Protein AF-A0A1Z4JSK7-F1 (afdb_monomer)

Sequence (309 aa):
MSRSRYDAFGNGVRNEGAIANKYLFAGEQFDSSLGDYYLRDRFYDAQTGRFSRMDIYEARLGDLKNLNKYVYAAGNPITNTDPSGLFIGEITVTEKIRADLEATYRLPAAVRLYQTTRSNMIAVAAALAGSFALAAATSMAMARNLNRQFGIPVVFWGNDVAETTDHQFRAVMGYGYTHGNESGTGFSLPISPALRRSRNEHDRAWLRGIPQGQNLNAALNDRDEFPYAKVIEGGETNYNAGRVSVHQLSLNTNRRQGRWLKTFWDRADVTQFEVNQSRSWFLNIPVPALGISFGLDRNAQIVNVYGPR

Solvent-accessible surface area (backbone atoms only — not comparable to full-atom values): 16708 Å² total; per-residue (Å²): 128,73,49,76,44,58,52,70,51,49,42,79,74,47,80,47,63,94,70,92,69,54,57,53,58,98,70,31,39,53,39,84,91,78,68,27,31,50,24,87,77,33,42,34,31,32,90,80,45,26,36,80,51,74,53,87,70,79,56,55,95,89,43,80,65,47,68,52,45,36,55,41,29,71,77,40,50,81,63,25,38,37,79,55,47,81,53,71,46,61,74,52,62,72,60,49,52,52,51,50,48,56,55,42,70,72,42,59,69,70,57,36,51,51,52,55,51,52,56,48,50,52,54,26,52,57,26,48,76,76,33,41,69,54,16,44,51,49,48,51,52,48,49,51,49,51,12,73,76,67,48,38,19,35,41,38,34,6,45,74,37,42,66,64,13,46,53,45,35,30,17,47,70,14,36,15,30,16,57,98,23,60,84,37,81,50,80,38,62,56,29,78,42,72,42,36,32,36,79,59,67,60,81,63,71,66,67,73,78,48,79,52,69,79,84,66,62,70,92,57,36,36,81,47,54,42,42,40,56,43,22,76,57,17,47,65,74,29,19,75,69,31,42,17,22,47,48,67,36,46,42,67,50,54,52,50,49,54,55,45,52,53,51,41,31,69,75,32,59,39,36,30,37,90,79,34,64,80,42,6,38,32,35,55,46,48,34,65,60,28,72,61,59,46,30,26,19,44,82,65,44,79,41,82,71,74,70,90,129

Structure (mmCIF, N/CA/C/O backbone):
data_AF-A0A1Z4JSK7-F1
#
_entry.id   AF-A0A1Z4JSK7-F1
#
loop_
_atom_site.group_PDB
_atom_site.id
_atom_site.type_symbol
_atom_site.label_atom_id
_atom_site.label_alt_id
_atom_site.label_comp_id
_atom_site.label_asym_id
_atom_site.label_entity_id
_atom_site.label_seq_id
_atom_site.pdbx_PDB_ins_code
_atom_site.Cartn_x
_atom_site.Cartn_y
_atom_site.Cartn_z
_atom_site.occupancy
_atom_site.B_iso_or_equiv
_atom_site.auth_seq_id
_atom_site.auth_comp_id
_atom_site.auth_asym_id
_atom_site.auth_atom_id
_atom_site.pdbx_PDB_model_num
ATOM 1 N N . MET A 1 1 ? 22.632 -21.247 -45.569 1.00 52.56 1 MET A N 1
ATOM 2 C CA . MET A 1 1 ? 22.785 -20.669 -44.215 1.00 52.56 1 MET A CA 1
ATOM 3 C C . MET A 1 1 ? 23.598 -19.394 -44.333 1.00 52.56 1 MET A C 1
ATOM 5 O O . MET A 1 1 ? 24.569 -19.404 -45.075 1.00 52.56 1 MET A O 1
ATOM 9 N N . SER A 1 2 ? 23.176 -18.322 -43.663 1.00 62.88 2 SER A N 1
ATOM 10 C CA . SER A 1 2 ? 23.973 -17.100 -43.504 1.00 62.88 2 SER A CA 1
ATOM 11 C C . SER A 1 2 ? 24.646 -17.144 -42.130 1.00 62.88 2 SER A C 1
ATOM 13 O O . SER A 1 2 ? 24.001 -17.555 -41.162 1.00 62.88 2 SER A O 1
ATOM 15 N N . ARG A 1 3 ? 25.930 -16.791 -42.039 1.00 59.94 3 ARG A N 1
ATOM 16 C CA . ARG A 1 3 ? 26.698 -16.732 -40.789 1.00 59.94 3 ARG A CA 1
ATOM 17 C C . ARG A 1 3 ? 27.312 -15.346 -40.645 1.00 59.94 3 ARG A C 1
ATOM 19 O O . ARG A 1 3 ? 28.129 -14.943 -41.467 1.00 59.94 3 ARG A O 1
ATOM 26 N N . SER A 1 4 ? 26.974 -14.670 -39.555 1.00 67.12 4 SER A N 1
ATOM 27 C CA . SER A 1 4 ? 27.522 -13.359 -39.214 1.00 67.12 4 SER A CA 1
ATOM 28 C C . SER A 1 4 ? 28.320 -13.445 -37.918 1.00 67.12 4 SER A C 1
ATOM 30 O O . SER A 1 4 ? 27.908 -14.108 -36.965 1.00 67.12 4 SER A O 1
ATOM 32 N N . ARG A 1 5 ? 29.498 -12.819 -37.900 1.00 68.31 5 ARG A N 1
ATOM 33 C CA . ARG A 1 5 ? 30.340 -12.655 -36.710 1.00 68.31 5 ARG A CA 1
ATOM 34 C C . ARG A 1 5 ? 30.428 -11.177 -36.371 1.00 68.31 5 ARG A C 1
ATOM 36 O O . ARG A 1 5 ? 30.712 -10.372 -37.257 1.00 68.31 5 ARG A O 1
ATOM 43 N N . TYR A 1 6 ? 30.253 -10.867 -35.095 1.00 75.19 6 TYR A N 1
ATOM 44 C CA . TYR A 1 6 ? 30.329 -9.514 -34.561 1.00 75.19 6 TYR A CA 1
ATOM 45 C C . TYR A 1 6 ? 31.390 -9.442 -33.468 1.00 75.19 6 TYR A C 1
ATOM 47 O O . TYR A 1 6 ? 31.708 -10.462 -32.848 1.00 75.19 6 TYR A O 1
ATOM 55 N N . ASP A 1 7 ? 31.940 -8.254 -33.244 1.00 72.56 7 ASP A N 1
ATOM 56 C CA . ASP A 1 7 ? 32.680 -7.968 -32.018 1.00 72.56 7 ASP A CA 1
ATOM 57 C C . ASP A 1 7 ? 31.719 -7.779 -30.826 1.00 72.56 7 ASP A C 1
ATOM 59 O O . ASP A 1 7 ? 30.503 -7.950 -30.947 1.00 72.56 7 ASP A O 1
ATOM 63 N N . ALA A 1 8 ? 32.265 -7.439 -29.655 1.00 70.81 8 ALA A N 1
ATOM 64 C CA . ALA A 1 8 ? 31.474 -7.262 -28.439 1.00 70.81 8 ALA A CA 1
ATOM 65 C C . ALA A 1 8 ? 30.378 -6.183 -28.564 1.00 70.81 8 ALA A C 1
ATOM 67 O O . ALA A 1 8 ? 29.365 -6.293 -27.884 1.00 70.81 8 ALA A O 1
ATOM 68 N N . PHE A 1 9 ? 30.556 -5.175 -29.423 1.00 75.69 9 PHE A N 1
ATOM 69 C CA . PHE A 1 9 ? 29.648 -4.033 -29.590 1.00 75.69 9 PHE A CA 1
ATOM 70 C C . PHE A 1 9 ? 28.855 -4.092 -30.909 1.00 75.69 9 PHE A C 1
ATOM 72 O O . PHE A 1 9 ? 28.184 -3.138 -31.281 1.00 75.69 9 PHE A O 1
ATOM 79 N N . GLY A 1 10 ? 28.876 -5.219 -31.621 1.00 74.31 10 GLY A N 1
ATOM 80 C CA . GLY A 1 10 ? 28.031 -5.405 -32.798 1.00 74.31 10 GLY A CA 1
ATOM 81 C C . GLY A 1 10 ? 28.618 -4.906 -34.116 1.00 74.31 10 GLY A C 1
ATOM 82 O O . GLY A 1 10 ? 27.889 -4.878 -35.114 1.00 74.31 10 GLY A O 1
ATOM 83 N N . ASN A 1 11 ? 29.914 -4.577 -34.175 1.00 78.56 11 ASN A N 1
ATOM 84 C CA . ASN A 1 11 ? 30.583 -4.308 -35.449 1.00 78.56 11 ASN A CA 1
ATOM 85 C C . ASN A 1 11 ? 30.762 -5.614 -36.223 1.00 78.56 11 ASN A C 1
ATOM 87 O O . ASN A 1 11 ? 31.228 -6.620 -35.682 1.00 78.56 11 ASN A O 1
ATOM 91 N N . GLY A 1 12 ? 30.387 -5.611 -37.503 1.00 70.19 12 GLY A N 1
ATOM 92 C CA . GLY A 1 12 ? 30.498 -6.785 -38.365 1.00 70.19 12 GLY A CA 1
ATOM 93 C C . GLY A 1 12 ? 31.958 -7.137 -38.652 1.00 70.19 12 GLY A C 1
ATOM 94 O O . GLY A 1 12 ? 32.652 -6.399 -39.340 1.00 70.19 12 GLY A O 1
ATOM 95 N N . VAL A 1 13 ? 32.412 -8.294 -38.170 1.00 59.84 13 VAL A N 1
ATOM 96 C CA . VAL A 1 13 ? 33.777 -8.806 -38.393 1.00 59.84 13 VAL A CA 1
ATOM 97 C C . VAL A 1 13 ? 33.832 -9.680 -39.652 1.00 59.84 13 VAL A C 1
ATOM 99 O O . VAL A 1 13 ? 34.846 -9.712 -40.347 1.00 59.84 13 VAL A O 1
ATOM 102 N N . ARG A 1 14 ? 32.744 -10.404 -39.969 1.00 53.09 14 ARG A N 1
ATOM 103 C CA . ARG A 1 14 ? 32.609 -11.212 -41.197 1.00 53.09 14 ARG A CA 1
ATOM 104 C C . ARG A 1 14 ? 31.147 -11.606 -41.443 1.00 53.09 14 ARG A C 1
ATOM 106 O O . ARG A 1 14 ? 30.516 -12.143 -40.535 1.00 53.09 14 ARG A O 1
ATOM 113 N N . ASN A 1 15 ? 30.644 -11.408 -42.663 1.00 56.75 15 ASN A N 1
ATOM 114 C CA . ASN A 1 15 ? 29.337 -11.905 -43.116 1.00 56.75 15 ASN A CA 1
ATOM 115 C C . ASN A 1 15 ? 29.546 -12.942 -44.233 1.00 56.75 15 ASN A C 1
ATOM 117 O O . ASN A 1 15 ? 30.169 -12.635 -45.245 1.00 56.75 15 ASN A O 1
ATOM 121 N N . GLU A 1 16 ? 29.044 -14.164 -44.059 1.00 55.97 16 GLU A N 1
ATOM 122 C CA . GLU A 1 16 ? 29.100 -15.245 -45.053 1.00 55.97 16 GLU A CA 1
ATOM 123 C C . GLU A 1 16 ? 27.672 -15.658 -45.446 1.00 55.97 16 GLU A C 1
ATOM 125 O O . GLU A 1 16 ? 26.939 -16.201 -44.620 1.00 55.97 16 GLU A O 1
ATOM 130 N N . GLY A 1 17 ? 27.264 -15.418 -46.699 1.00 57.38 17 GLY A N 1
ATOM 131 C CA . GLY A 1 17 ? 25.960 -15.839 -47.235 1.00 57.38 17 GLY A CA 1
ATOM 132 C C . GLY A 1 17 ? 25.323 -14.831 -48.201 1.00 57.38 17 GLY A C 1
ATOM 133 O O . GLY A 1 17 ? 25.584 -13.639 -48.123 1.00 57.38 17 GLY A O 1
ATOM 134 N N . ALA A 1 18 ? 24.473 -15.316 -49.116 1.00 56.38 18 ALA A N 1
ATOM 135 C CA . ALA A 1 18 ? 23.858 -14.524 -50.195 1.00 56.38 18 ALA A CA 1
ATOM 136 C C . ALA A 1 18 ? 22.490 -13.893 -49.845 1.00 56.38 18 ALA A C 1
ATOM 138 O O . ALA A 1 18 ? 21.862 -13.270 -50.696 1.00 56.38 18 ALA A O 1
ATOM 139 N N . ILE A 1 19 ? 21.996 -14.080 -48.615 1.00 61.09 19 ILE A N 1
ATOM 140 C CA . ILE A 1 19 ? 20.667 -13.611 -48.194 1.00 61.09 19 ILE A CA 1
ATOM 141 C C . ILE A 1 19 ? 20.832 -12.340 -47.364 1.00 61.09 19 ILE A C 1
ATOM 143 O O . ILE A 1 19 ? 21.440 -12.376 -46.293 1.00 61.09 19 ILE A O 1
ATOM 147 N N . ALA A 1 20 ? 20.263 -11.233 -47.845 1.00 63.09 20 ALA A N 1
ATOM 148 C CA . ALA A 1 20 ? 20.209 -9.979 -47.106 1.00 63.09 20 ALA A CA 1
ATOM 149 C C . ALA A 1 20 ? 19.350 -10.152 -45.842 1.00 63.09 20 ALA A C 1
ATOM 151 O O . ALA A 1 20 ? 18.150 -10.414 -45.933 1.00 63.09 20 ALA A O 1
ATOM 152 N N . ASN A 1 21 ? 19.963 -10.008 -44.666 1.00 67.00 21 ASN A N 1
ATOM 153 C CA . ASN A 1 21 ? 19.271 -10.032 -43.382 1.00 67.00 21 ASN A CA 1
ATOM 154 C C . ASN A 1 21 ? 19.280 -8.627 -42.775 1.00 67.00 21 ASN A C 1
ATOM 156 O O . ASN A 1 21 ? 20.341 -8.025 -42.629 1.00 67.00 21 ASN A O 1
ATOM 160 N N . LYS A 1 22 ? 18.096 -8.113 -42.437 1.00 71.25 22 LYS A N 1
ATOM 161 C CA . LYS A 1 22 ? 17.938 -6.802 -41.799 1.00 71.25 22 LYS A CA 1
ATOM 162 C C . LYS A 1 22 ? 18.100 -6.865 -40.281 1.00 71.25 22 LYS A C 1
ATOM 164 O O . LYS A 1 22 ? 18.357 -5.829 -39.692 1.00 71.25 22 LYS A O 1
ATOM 169 N N . TYR A 1 23 ? 17.971 -8.040 -39.665 1.00 75.50 23 TYR A N 1
ATOM 170 C CA . TYR A 1 23 ? 18.095 -8.240 -38.219 1.00 75.50 23 TYR A CA 1
ATOM 171 C C . TYR A 1 23 ? 19.433 -8.897 -37.903 1.00 75.50 23 TYR A C 1
ATOM 173 O O . TYR A 1 23 ? 19.674 -10.042 -38.288 1.00 75.50 23 TYR A O 1
ATOM 181 N N . LEU A 1 24 ? 20.322 -8.160 -37.249 1.00 78.12 24 LEU A N 1
ATOM 182 C CA . LEU A 1 24 ? 21.732 -8.517 -37.115 1.00 78.12 24 LEU A CA 1
ATOM 183 C C . LEU A 1 24 ? 22.104 -8.643 -35.625 1.00 78.12 24 LEU A C 1
ATOM 185 O O . LEU A 1 24 ? 21.592 -9.530 -34.938 1.00 78.12 24 LEU A O 1
ATOM 189 N N . PHE A 1 25 ? 23.008 -7.805 -35.117 1.00 73.25 25 PHE A N 1
ATOM 190 C CA . PHE A 1 25 ? 23.435 -7.819 -33.719 1.00 73.25 25 PHE A CA 1
ATOM 191 C C . PHE A 1 25 ? 22.258 -7.681 -32.741 1.00 73.25 25 PHE A C 1
ATOM 193 O O . PHE A 1 25 ? 21.328 -6.915 -32.982 1.00 73.25 25 PHE A O 1
ATOM 200 N N . ALA A 1 26 ? 22.299 -8.452 -31.648 1.00 67.62 26 ALA A N 1
ATOM 201 C CA . ALA A 1 26 ? 21.267 -8.506 -30.605 1.00 67.62 26 ALA A CA 1
ATOM 202 C C . ALA A 1 26 ? 19.825 -8.789 -31.096 1.00 67.62 26 ALA A C 1
ATOM 204 O O . ALA A 1 26 ? 18.878 -8.646 -30.329 1.00 67.62 26 ALA A O 1
ATOM 205 N N . GLY A 1 27 ? 19.643 -9.233 -32.348 1.00 72.31 27 GLY A N 1
ATOM 206 C CA . GLY A 1 27 ? 18.321 -9.407 -32.960 1.00 72.31 27 GLY A CA 1
ATOM 207 C C . GLY A 1 27 ? 17.674 -8.102 -33.433 1.00 72.31 27 GLY A C 1
ATOM 208 O O . GLY A 1 27 ? 16.508 -8.114 -33.821 1.00 72.31 27 GLY A O 1
ATOM 209 N N . GLU A 1 28 ? 18.420 -6.997 -33.431 1.00 76.19 28 GLU A N 1
ATOM 210 C CA . GLU A 1 28 ? 17.921 -5.667 -33.769 1.00 76.19 28 GLU A CA 1
ATOM 211 C C . GLU A 1 28 ? 18.115 -5.343 -35.252 1.00 76.19 28 GLU A C 1
ATOM 213 O O . GLU A 1 28 ? 18.985 -5.897 -35.940 1.00 76.19 28 GLU A O 1
ATOM 218 N N . GLN A 1 29 ? 17.265 -4.454 -35.765 1.00 81.00 29 GLN A N 1
ATOM 219 C CA . GLN A 1 29 ? 17.268 -4.087 -37.176 1.00 81.00 29 GLN A CA 1
ATOM 220 C C . GLN A 1 29 ? 18.439 -3.146 -37.488 1.00 81.00 29 GLN A C 1
ATOM 222 O O . GLN A 1 29 ? 18.560 -2.094 -36.871 1.00 81.00 29 GLN A O 1
ATOM 227 N N . PHE A 1 30 ? 19.266 -3.482 -38.475 1.00 80.94 30 PHE A N 1
ATOM 228 C CA . PHE A 1 30 ? 20.347 -2.623 -38.957 1.00 80.94 30 PHE A CA 1
ATOM 229 C C . PHE A 1 30 ? 19.874 -1.736 -40.113 1.00 80.94 30 PHE A C 1
ATOM 231 O O . PHE A 1 30 ? 19.336 -2.236 -41.109 1.00 80.94 30 PHE A O 1
ATOM 238 N N . ASP A 1 31 ? 20.092 -0.427 -39.995 1.00 79.88 31 ASP A N 1
ATOM 239 C CA . ASP A 1 31 ? 19.845 0.546 -41.055 1.00 79.88 31 ASP A CA 1
ATOM 240 C C . ASP A 1 31 ? 21.157 0.883 -41.775 1.00 79.88 31 ASP A C 1
ATOM 242 O O . ASP A 1 31 ? 21.994 1.639 -41.284 1.00 79.88 31 ASP A O 1
ATOM 246 N N . SER A 1 32 ? 21.330 0.345 -42.983 1.00 76.38 32 SER A N 1
ATOM 247 C CA . SER A 1 32 ? 22.545 0.554 -43.778 1.00 76.38 32 SER A CA 1
ATOM 248 C C . SER A 1 32 ? 22.724 1.984 -44.294 1.00 76.38 32 SER A C 1
ATOM 250 O O . SER A 1 32 ? 23.818 2.317 -44.740 1.00 76.38 32 SER A O 1
ATOM 252 N N . SER A 1 33 ? 21.669 2.808 -44.301 1.00 78.19 33 SER A N 1
ATOM 253 C CA . SER A 1 33 ? 21.753 4.212 -44.720 1.00 78.19 33 SER A CA 1
ATOM 254 C C . SER A 1 33 ? 22.305 5.116 -43.617 1.00 78.19 33 SER A C 1
ATOM 256 O O . SER A 1 33 ? 22.966 6.107 -43.919 1.00 78.19 33 SER A O 1
ATOM 258 N N . LEU A 1 34 ? 22.078 4.740 -42.355 1.00 78.50 34 LEU A N 1
ATOM 259 C CA . LEU A 1 34 ? 22.550 5.460 -41.172 1.00 78.50 34 LEU A CA 1
ATOM 260 C C . LEU A 1 34 ? 23.817 4.842 -40.566 1.00 78.50 34 LEU A C 1
ATOM 262 O O . LEU A 1 34 ? 24.587 5.551 -39.932 1.00 78.50 34 LEU A O 1
ATOM 266 N N . GLY A 1 35 ? 24.050 3.545 -40.784 1.00 80.31 35 GLY A N 1
ATOM 267 C CA . GLY A 1 35 ? 25.143 2.803 -40.148 1.00 80.31 35 GLY A CA 1
ATOM 268 C C . GLY A 1 35 ? 24.836 2.345 -38.718 1.00 80.31 35 GLY A C 1
ATOM 269 O O . GLY A 1 35 ? 25.727 1.818 -38.057 1.00 80.31 35 GLY A O 1
ATOM 270 N N . ASP A 1 36 ? 23.582 2.485 -38.280 1.00 82.69 36 ASP A N 1
ATOM 271 C CA . ASP A 1 36 ? 23.138 2.269 -36.903 1.00 82.69 36 ASP A CA 1
ATOM 272 C C . ASP A 1 36 ? 22.131 1.113 -36.790 1.00 82.69 36 ASP A C 1
ATOM 274 O O . ASP A 1 36 ? 21.418 0.758 -37.734 1.00 82.69 36 ASP A O 1
ATOM 278 N N . TYR A 1 37 ? 22.018 0.555 -35.586 1.00 78.44 37 TYR A N 1
ATOM 279 C CA . TYR A 1 37 ? 20.957 -0.369 -35.203 1.00 78.44 37 TYR A CA 1
ATOM 280 C C . TYR A 1 37 ? 19.756 0.385 -34.636 1.00 78.44 37 TYR A C 1
ATOM 282 O O . TYR A 1 37 ? 19.892 1.208 -33.735 1.00 78.44 37 TYR A O 1
ATOM 290 N N . TYR A 1 38 ? 18.558 0.081 -35.121 1.00 78.00 38 TYR A N 1
ATOM 291 C CA . TYR A 1 38 ? 17.318 0.641 -34.604 1.00 78.00 38 TYR A CA 1
ATOM 292 C C . TYR A 1 38 ? 16.810 -0.175 -33.409 1.00 78.00 38 TYR A C 1
ATOM 294 O O . TYR A 1 38 ? 16.261 -1.262 -33.580 1.00 78.00 38 TYR A O 1
ATOM 302 N N . LEU A 1 39 ? 16.972 0.369 -32.201 1.00 71.12 39 LEU A N 1
ATOM 303 C CA . LEU A 1 39 ? 16.519 -0.210 -30.934 1.00 71.12 39 LEU A CA 1
ATOM 304 C C . LEU A 1 39 ? 15.273 0.539 -30.460 1.00 71.12 39 LEU A C 1
ATOM 306 O O . LEU A 1 39 ? 15.320 1.219 -29.438 1.00 71.12 39 LEU A O 1
ATOM 310 N N . ARG A 1 40 ? 14.181 0.418 -31.233 1.00 78.25 40 ARG A N 1
ATOM 311 C CA . ARG A 1 40 ? 12.824 0.957 -30.973 1.00 78.25 40 ARG A CA 1
ATOM 312 C C . ARG A 1 40 ? 12.791 2.455 -30.629 1.00 78.25 40 ARG A C 1
ATOM 314 O O . ARG A 1 40 ? 12.398 3.269 -31.461 1.00 78.25 40 ARG A O 1
ATOM 321 N N . ASP A 1 41 ? 13.209 2.823 -29.427 1.00 66.31 41 ASP A N 1
ATOM 322 C CA . ASP A 1 41 ? 13.250 4.196 -28.934 1.00 66.31 41 ASP A CA 1
ATOM 323 C C . ASP A 1 41 ? 14.561 4.934 -29.253 1.00 66.31 41 ASP A C 1
ATOM 325 O O . ASP A 1 41 ? 14.577 6.167 -29.294 1.00 66.31 41 ASP A O 1
ATOM 329 N N . ARG A 1 42 ? 15.668 4.225 -29.523 1.00 77.88 42 ARG A N 1
ATOM 330 C CA . ARG A 1 42 ? 16.960 4.848 -29.868 1.00 77.88 42 ARG A CA 1
ATOM 331 C C . ARG A 1 42 ? 17.688 4.128 -30.996 1.00 77.88 42 ARG A C 1
ATOM 333 O O . ARG A 1 42 ? 17.548 2.927 -31.183 1.00 77.88 42 ARG A O 1
ATOM 340 N N . PHE A 1 43 ? 18.517 4.876 -31.719 1.00 79.69 43 PHE A N 1
ATOM 341 C CA . PHE A 1 43 ? 19.493 4.302 -32.642 1.00 79.69 43 PHE A CA 1
ATOM 342 C C . PHE A 1 43 ? 20.810 4.056 -31.898 1.00 79.69 43 PHE A C 1
ATOM 344 O O . PHE A 1 43 ? 21.260 4.905 -31.122 1.00 79.69 43 PHE A O 1
ATOM 351 N N . TYR A 1 44 ? 21.387 2.878 -32.101 1.00 80.19 44 TYR A N 1
ATOM 352 C CA . TYR A 1 44 ? 22.634 2.416 -31.511 1.00 80.19 44 TYR A CA 1
ATOM 353 C C . TYR A 1 44 ? 23.731 2.372 -32.571 1.00 80.19 44 TYR A C 1
ATOM 355 O O . TYR A 1 44 ? 23.625 1.634 -33.550 1.00 80.19 44 TYR A O 1
ATOM 363 N N . ASP A 1 45 ? 24.794 3.125 -32.328 1.00 83.44 45 ASP A N 1
ATOM 364 C CA . ASP A 1 45 ? 26.003 3.118 -33.134 1.00 83.44 45 ASP A CA 1
ATOM 365 C C . ASP A 1 45 ? 26.987 2.087 -32.559 1.00 83.44 45 ASP A C 1
ATOM 367 O O . ASP A 1 45 ? 27.539 2.243 -31.461 1.00 83.44 45 ASP A O 1
ATOM 371 N N . ALA A 1 46 ? 27.213 1.017 -33.320 1.00 80.88 46 ALA A N 1
ATOM 372 C CA . ALA A 1 46 ? 28.141 -0.049 -32.957 1.00 80.88 46 ALA A CA 1
ATOM 373 C C . ALA A 1 46 ? 29.618 0.383 -33.025 1.00 80.88 46 ALA A C 1
ATOM 375 O O . ALA A 1 46 ? 30.442 -0.165 -32.286 1.00 80.88 46 ALA A O 1
ATOM 376 N N . GLN A 1 47 ? 29.970 1.387 -33.842 1.00 80.69 47 GLN A N 1
ATOM 377 C CA . GLN A 1 47 ? 31.351 1.870 -33.963 1.00 80.69 47 GLN A CA 1
ATOM 378 C C . GLN A 1 47 ? 31.792 2.593 -32.695 1.00 80.69 47 GLN A C 1
ATOM 380 O O . GLN A 1 47 ? 32.915 2.412 -32.224 1.00 80.69 47 GLN A O 1
ATOM 385 N N . THR A 1 48 ? 30.901 3.405 -32.124 1.00 80.62 48 THR A N 1
ATOM 386 C CA . THR A 1 48 ? 31.168 4.133 -30.876 1.00 80.62 48 THR A CA 1
ATOM 387 C C . THR A 1 48 ? 30.705 3.382 -29.630 1.00 80.62 48 THR A C 1
ATOM 389 O O . THR A 1 48 ? 31.076 3.757 -28.512 1.00 80.62 48 THR A O 1
ATOM 392 N N . GLY A 1 49 ? 29.912 2.319 -29.799 1.00 77.62 49 GLY A N 1
ATOM 393 C CA . GLY A 1 49 ? 29.339 1.534 -28.711 1.00 77.62 49 GLY A CA 1
ATOM 394 C C . GLY A 1 49 ? 28.311 2.318 -27.889 1.00 77.62 49 GLY A C 1
ATOM 395 O O . GLY A 1 49 ? 28.157 2.061 -26.690 1.00 77.62 49 GLY A O 1
ATOM 396 N N . ARG A 1 50 ? 27.628 3.293 -28.502 1.00 80.69 50 ARG A N 1
ATOM 397 C CA . ARG A 1 50 ? 26.759 4.268 -27.824 1.00 80.69 50 ARG A CA 1
ATOM 398 C C . ARG A 1 50 ? 25.450 4.499 -28.570 1.00 80.69 50 ARG A C 1
ATOM 400 O O . ARG A 1 50 ? 25.335 4.251 -29.761 1.00 80.69 50 ARG A O 1
ATOM 407 N N . PHE A 1 51 ? 24.453 5.009 -27.857 1.00 82.69 51 PHE A N 1
ATOM 408 C CA . PHE A 1 51 ? 23.237 5.525 -28.474 1.00 82.69 51 PHE A CA 1
ATOM 409 C C . PHE A 1 51 ? 23.484 6.897 -29.105 1.00 82.69 51 PHE A C 1
ATOM 411 O O . PHE A 1 51 ? 24.178 7.735 -28.528 1.00 82.69 51 PHE A O 1
ATOM 418 N N . SER A 1 52 ? 22.852 7.164 -30.246 1.00 79.38 52 SER A N 1
ATOM 419 C CA . SER A 1 52 ? 22.940 8.454 -30.947 1.00 79.38 52 SER A CA 1
ATOM 420 C C . SER A 1 52 ? 22.059 9.546 -30.331 1.00 79.38 52 SER A C 1
ATOM 422 O O . SER A 1 52 ? 22.156 10.719 -30.694 1.00 79.38 52 SER A O 1
ATOM 424 N N . ARG A 1 53 ? 21.203 9.183 -29.366 1.00 74.69 53 ARG A N 1
ATOM 425 C CA . ARG A 1 53 ? 20.369 10.114 -28.600 1.00 74.69 53 ARG A CA 1
ATOM 426 C C . ARG A 1 53 ? 20.492 9.878 -27.104 1.00 74.69 53 ARG A C 1
ATOM 428 O O . ARG A 1 53 ? 20.648 8.749 -26.639 1.00 74.69 53 ARG A O 1
ATOM 435 N N . MET A 1 54 ? 20.390 10.983 -26.371 1.00 66.81 54 MET A N 1
ATOM 436 C CA . MET A 1 54 ? 20.399 10.999 -24.916 1.00 66.81 54 MET A CA 1
ATOM 437 C C . MET A 1 54 ? 19.212 10.204 -24.367 1.00 66.81 54 MET A C 1
ATOM 439 O O . MET A 1 54 ? 18.089 10.362 -24.843 1.00 66.81 54 MET A O 1
ATOM 443 N N . ASP A 1 55 ? 19.462 9.398 -23.338 1.00 63.09 55 ASP A N 1
ATOM 444 C CA . ASP A 1 55 ? 18.408 8.769 -22.553 1.00 63.09 55 ASP A CA 1
ATOM 445 C C . ASP A 1 55 ? 17.494 9.820 -21.912 1.00 63.09 55 ASP A C 1
ATOM 447 O O . ASP A 1 55 ? 17.952 10.726 -21.198 1.00 63.09 55 ASP A O 1
ATOM 451 N N . ILE A 1 56 ? 16.195 9.685 -22.167 1.00 57.03 56 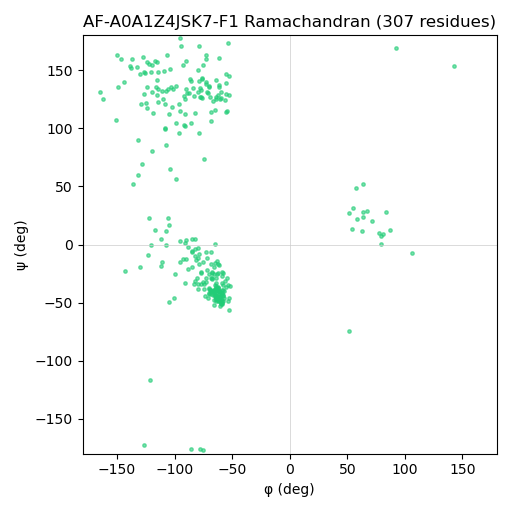ILE A N 1
ATOM 452 C CA . ILE A 1 56 ? 15.166 10.546 -21.588 1.00 57.03 56 ILE A CA 1
ATOM 453 C C . ILE A 1 56 ? 14.892 10.199 -20.119 1.00 57.03 56 ILE A C 1
ATOM 455 O O . ILE A 1 56 ? 14.310 11.016 -19.408 1.00 57.03 56 ILE A O 1
ATOM 459 N N . TYR A 1 57 ? 15.342 9.036 -19.636 1.00 53.06 57 TYR A N 1
ATOM 460 C CA . TYR A 1 57 ? 15.244 8.671 -18.229 1.00 53.06 57 TYR A CA 1
ATOM 461 C C . TYR A 1 57 ? 16.325 9.352 -17.383 1.00 53.06 57 TYR A C 1
ATOM 463 O O . TYR A 1 57 ? 17.486 9.513 -17.773 1.00 53.06 57 TYR A O 1
ATOM 471 N N . GLU A 1 58 ? 15.932 9.784 -16.187 1.00 49.50 58 GLU A N 1
ATOM 472 C CA . GLU A 1 58 ? 16.851 10.353 -15.205 1.00 49.50 58 GLU A CA 1
ATOM 473 C C . GLU A 1 58 ? 17.502 9.259 -14.352 1.00 49.50 58 GLU A C 1
ATOM 475 O O . GLU A 1 58 ? 16.868 8.272 -13.965 1.00 49.50 58 GLU A O 1
ATOM 480 N N . ALA A 1 59 ? 18.792 9.437 -14.052 1.00 45.28 59 ALA A N 1
ATOM 481 C CA . ALA A 1 59 ? 19.543 8.507 -13.222 1.00 45.28 59 ALA A CA 1
ATOM 482 C C . ALA A 1 59 ? 18.965 8.489 -11.797 1.00 45.28 59 ALA A C 1
ATOM 484 O O . ALA A 1 59 ? 18.863 9.522 -11.136 1.00 45.28 59 ALA A O 1
ATOM 485 N N . ARG A 1 60 ? 18.600 7.303 -11.302 1.00 45.16 60 ARG A N 1
ATOM 486 C CA . ARG A 1 60 ? 18.145 7.119 -9.916 1.00 45.16 60 ARG A CA 1
ATOM 487 C C . ARG A 1 60 ? 19.337 7.244 -8.963 1.00 45.16 60 ARG A C 1
ATOM 489 O O . ARG A 1 60 ? 20.389 6.659 -9.215 1.00 45.16 60 ARG A O 1
ATOM 496 N N . LEU A 1 61 ? 19.165 7.933 -7.831 1.00 34.25 61 LEU A N 1
ATOM 497 C CA . LEU A 1 61 ? 20.152 7.936 -6.742 1.00 34.25 61 LEU A CA 1
ATOM 498 C C . LEU A 1 61 ? 20.439 6.488 -6.300 1.00 34.25 61 LEU A C 1
ATOM 500 O O . LEU A 1 61 ? 19.550 5.801 -5.797 1.00 34.25 61 LEU A O 1
ATOM 504 N N . GLY A 1 62 ? 21.672 6.025 -6.530 1.00 40.75 62 GLY A N 1
ATOM 505 C CA . GLY A 1 62 ? 22.128 4.660 -6.235 1.00 40.75 62 GLY A CA 1
ATOM 506 C C . GLY A 1 62 ? 22.322 3.747 -7.453 1.00 40.75 62 GLY A C 1
ATOM 507 O O . GLY A 1 62 ? 22.882 2.666 -7.293 1.00 40.75 62 GLY A O 1
ATOM 508 N N . ASP A 1 63 ? 21.933 4.170 -8.661 1.00 48.59 63 ASP A N 1
ATOM 509 C CA . ASP A 1 63 ? 22.187 3.428 -9.901 1.00 48.59 63 ASP A CA 1
ATOM 510 C C . ASP A 1 63 ? 23.264 4.125 -10.741 1.00 48.59 63 ASP A C 1
ATOM 512 O O . ASP A 1 63 ? 22.987 4.936 -11.628 1.00 48.59 63 ASP A O 1
ATOM 516 N N . LEU A 1 64 ? 24.529 3.811 -10.436 1.00 49.59 64 LEU A N 1
ATOM 517 C CA . LEU A 1 64 ? 25.689 4.389 -11.122 1.00 49.59 64 LEU A CA 1
ATOM 518 C C . LEU A 1 64 ? 25.717 4.068 -12.630 1.00 49.59 64 LEU A C 1
ATOM 520 O O . LEU A 1 64 ? 26.423 4.740 -13.381 1.00 49.59 64 LEU A O 1
ATOM 524 N N . LYS A 1 65 ? 24.957 3.061 -13.086 1.00 51.69 65 LYS A N 1
ATOM 525 C CA . LYS A 1 65 ? 24.963 2.595 -14.480 1.00 51.69 65 LYS A CA 1
ATOM 526 C C . LYS A 1 65 ? 24.174 3.513 -15.421 1.00 51.69 65 LYS A C 1
ATOM 528 O O . LYS A 1 65 ? 24.514 3.583 -16.596 1.00 51.69 65 LYS A O 1
ATOM 533 N N . ASN A 1 66 ? 23.209 4.277 -14.896 1.00 51.25 66 ASN A N 1
ATOM 534 C CA . ASN A 1 66 ? 22.359 5.192 -15.676 1.00 51.25 66 ASN A CA 1
ATOM 535 C C . ASN A 1 66 ? 22.866 6.647 -15.700 1.00 51.25 66 ASN A C 1
ATOM 537 O O . ASN A 1 66 ? 22.219 7.519 -16.276 1.00 51.25 66 ASN A O 1
ATOM 541 N N . LEU A 1 67 ? 24.026 6.936 -15.095 1.00 58.53 67 LEU A N 1
ATOM 542 C CA . LEU A 1 67 ? 24.644 8.271 -15.142 1.00 58.53 67 LEU A CA 1
ATOM 543 C C . LEU A 1 67 ? 25.134 8.642 -16.548 1.00 58.53 67 LEU A C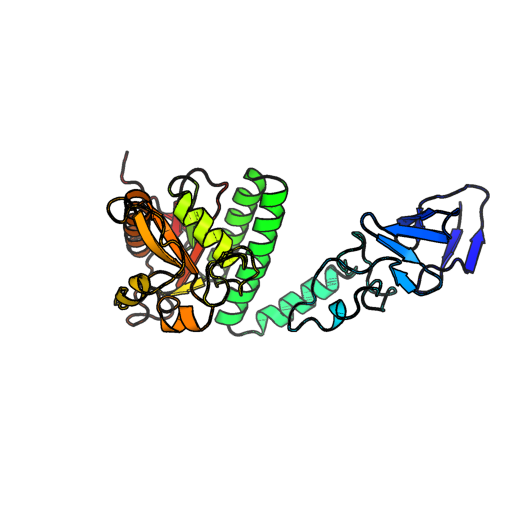 1
ATOM 545 O O . LEU A 1 67 ? 25.156 9.819 -16.906 1.00 58.53 67 LEU A O 1
ATOM 549 N N . ASN A 1 68 ? 25.518 7.650 -17.358 1.00 67.69 68 ASN A N 1
ATOM 550 C CA . ASN A 1 68 ? 25.934 7.881 -18.735 1.00 67.69 68 ASN A CA 1
ATOM 551 C C . ASN A 1 68 ? 24.762 7.648 -19.694 1.00 67.69 68 ASN A C 1
ATOM 553 O O . ASN A 1 68 ? 24.510 6.529 -20.134 1.00 67.69 68 ASN A O 1
ATOM 557 N N . LYS A 1 69 ? 24.085 8.743 -20.050 1.00 69.56 69 LYS A N 1
ATOM 558 C CA . LYS A 1 69 ? 22.861 8.761 -20.866 1.00 69.56 69 LYS A CA 1
ATOM 559 C C . LYS A 1 69 ? 23.019 8.270 -22.315 1.00 69.56 69 LYS A C 1
ATOM 561 O O . LYS A 1 69 ? 22.046 8.284 -23.062 1.00 69.56 69 LYS A O 1
ATOM 566 N N . TYR A 1 70 ? 24.217 7.863 -22.726 1.00 72.38 70 TYR A N 1
ATOM 567 C CA . TYR A 1 70 ? 24.502 7.383 -24.081 1.00 72.38 70 TYR A CA 1
ATOM 568 C C . TYR A 1 70 ? 25.037 5.946 -24.111 1.00 72.38 70 TYR A C 1
ATOM 570 O O . TYR A 1 70 ? 25.352 5.441 -25.184 1.00 72.38 70 TYR A O 1
ATOM 578 N N . VAL A 1 71 ? 25.195 5.280 -22.965 1.00 71.06 71 VAL A N 1
ATOM 579 C CA . VAL A 1 71 ? 25.844 3.964 -22.910 1.00 71.06 71 VAL A CA 1
ATOM 580 C C . VAL A 1 71 ? 24.873 2.839 -23.253 1.00 71.06 71 VAL A C 1
ATOM 582 O O . VAL A 1 71 ? 23.834 2.685 -22.618 1.00 71.06 71 VAL A O 1
ATOM 585 N N . TYR A 1 72 ? 25.271 1.995 -24.203 1.00 66.31 72 TYR A N 1
ATOM 586 C CA . TYR A 1 72 ? 24.595 0.734 -24.479 1.00 66.31 72 TYR A CA 1
ATOM 587 C C . TYR A 1 72 ? 24.986 -0.330 -23.445 1.00 66.31 72 TYR A C 1
ATOM 589 O O . TYR A 1 72 ? 26.166 -0.483 -23.113 1.00 66.31 72 TYR A O 1
ATOM 597 N N . ALA A 1 73 ? 23.999 -1.074 -22.933 1.00 65.44 73 ALA A N 1
ATOM 598 C CA . ALA A 1 73 ? 24.215 -2.269 -22.110 1.00 65.44 73 ALA A CA 1
ATOM 599 C C . ALA A 1 73 ? 25.106 -2.050 -20.854 1.00 65.44 73 ALA A C 1
ATOM 601 O O . ALA A 1 73 ? 25.852 -2.944 -20.437 1.00 65.44 73 ALA A O 1
ATOM 602 N N . ALA A 1 74 ? 25.072 -0.845 -20.261 1.00 65.88 74 ALA A N 1
ATOM 603 C CA . ALA A 1 74 ? 25.981 -0.391 -19.189 1.00 65.88 74 ALA A CA 1
ATOM 604 C C . ALA A 1 74 ? 27.484 -0.578 -19.498 1.00 65.88 74 ALA A C 1
ATOM 606 O O . ALA A 1 74 ? 28.292 -0.744 -18.584 1.00 65.88 74 ALA A O 1
ATOM 607 N N . GLY A 1 75 ? 27.872 -0.576 -20.776 1.00 69.00 75 GLY A N 1
ATOM 608 C CA . GLY A 1 75 ? 29.257 -0.753 -21.213 1.00 69.00 75 GLY A CA 1
ATOM 609 C C . GLY A 1 75 ? 29.727 -2.208 -21.216 1.00 69.00 75 GLY A C 1
ATOM 610 O O . GLY A 1 75 ? 30.906 -2.453 -21.454 1.00 69.00 75 GLY A O 1
ATOM 611 N N . ASN A 1 76 ? 28.831 -3.174 -20.974 1.00 70.12 76 ASN A N 1
ATOM 612 C CA . ASN A 1 76 ? 29.137 -4.605 -21.024 1.00 70.12 76 ASN A CA 1
ATOM 613 C C . ASN A 1 76 ? 28.143 -5.377 -21.924 1.00 70.12 76 ASN A C 1
ATOM 615 O O . ASN A 1 76 ? 27.351 -6.182 -21.429 1.00 70.12 76 ASN A O 1
ATOM 619 N N . PRO A 1 77 ? 28.189 -5.164 -23.250 1.00 64.12 77 PRO A N 1
ATOM 620 C CA . PRO A 1 77 ? 27.284 -5.789 -24.227 1.00 64.12 77 PRO A CA 1
ATOM 621 C C . PRO A 1 77 ? 27.474 -7.306 -24.407 1.00 64.12 77 PRO A C 1
ATOM 623 O O . PRO A 1 77 ? 26.687 -7.950 -25.092 1.00 64.12 77 PRO A O 1
ATOM 626 N N . ILE A 1 78 ? 28.504 -7.894 -23.786 1.00 62.28 78 ILE A N 1
ATOM 627 C CA . ILE A 1 78 ? 28.723 -9.349 -23.773 1.00 62.28 78 ILE A CA 1
ATOM 628 C C . ILE A 1 78 ? 27.728 -10.037 -22.826 1.00 62.28 78 ILE A C 1
ATOM 630 O O . ILE A 1 78 ? 27.305 -11.161 -23.080 1.00 62.28 78 ILE A O 1
ATOM 634 N N . THR A 1 79 ? 27.369 -9.372 -21.723 1.00 52.19 79 THR A N 1
ATOM 635 C CA . THR A 1 79 ? 26.513 -9.935 -20.656 1.00 52.19 79 THR A CA 1
ATOM 636 C C . THR A 1 79 ? 25.140 -9.270 -20.567 1.00 52.19 79 THR A C 1
ATOM 638 O O . THR A 1 79 ? 24.199 -9.842 -20.017 1.00 52.19 79 THR A O 1
ATOM 641 N N . ASN A 1 80 ? 25.012 -8.078 -21.146 1.00 57.16 80 ASN A N 1
ATOM 642 C CA . ASN A 1 80 ? 23.817 -7.253 -21.120 1.00 57.16 80 ASN A CA 1
ATOM 643 C C . ASN A 1 80 ? 23.319 -6.998 -22.543 1.00 57.16 80 ASN A C 1
ATOM 645 O O . ASN A 1 80 ? 24.101 -6.858 -23.480 1.00 57.16 80 ASN A O 1
ATOM 649 N N . THR A 1 81 ? 22.014 -6.851 -22.706 1.00 62.06 81 THR A N 1
ATOM 650 C CA . THR A 1 81 ? 21.401 -6.346 -23.938 1.00 62.06 81 THR A CA 1
ATOM 651 C C . THR A 1 81 ? 20.379 -5.282 -23.544 1.00 62.06 81 THR A C 1
ATOM 653 O O . THR A 1 81 ? 19.883 -5.301 -22.423 1.00 62.06 81 THR A O 1
ATOM 656 N N . ASP A 1 82 ? 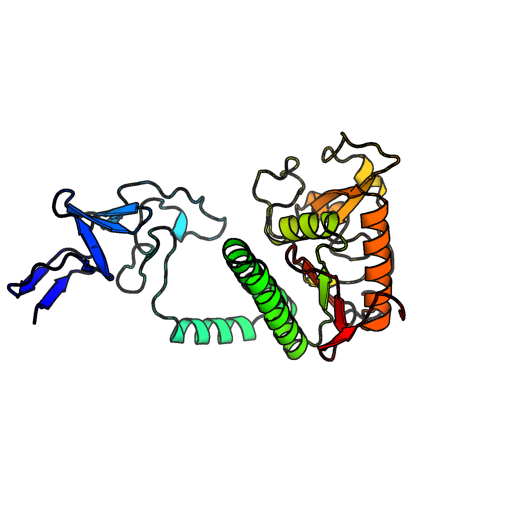20.079 -4.312 -24.402 1.00 59.91 82 ASP A N 1
ATOM 657 C CA . ASP A 1 82 ? 19.027 -3.311 -24.146 1.00 59.91 82 ASP A CA 1
ATOM 658 C C . ASP A 1 82 ? 17.961 -3.406 -25.249 1.00 59.91 82 ASP A C 1
ATOM 660 O O . ASP A 1 82 ? 18.012 -2.640 -26.210 1.00 59.91 82 ASP A O 1
ATOM 664 N N . PRO A 1 83 ? 17.022 -4.373 -25.162 1.00 62.44 83 PRO A N 1
ATOM 665 C CA . PRO A 1 83 ? 16.063 -4.638 -26.239 1.00 62.44 83 PRO A CA 1
ATOM 666 C C . PRO A 1 83 ? 15.054 -3.503 -26.459 1.00 62.44 83 PRO A C 1
ATOM 668 O O . PRO A 1 83 ? 14.455 -3.395 -27.528 1.00 62.44 83 PRO A O 1
ATOM 671 N N . SER A 1 84 ? 14.804 -2.667 -25.447 1.00 61.28 84 SER A N 1
ATOM 672 C CA . SER A 1 84 ? 13.913 -1.508 -25.589 1.00 61.28 84 SER A CA 1
ATOM 673 C C . SER A 1 84 ? 14.650 -0.249 -26.034 1.00 61.28 84 SER A C 1
ATOM 675 O O . SER A 1 84 ? 14.000 0.731 -26.373 1.00 61.28 84 SER A O 1
ATOM 677 N N . GLY A 1 85 ? 15.985 -0.246 -26.007 1.00 52.19 85 GLY A N 1
ATOM 678 C CA . GLY A 1 85 ? 16.768 0.974 -26.145 1.00 52.19 85 GLY A CA 1
ATOM 679 C C . GLY A 1 85 ? 16.516 1.945 -24.993 1.00 52.19 85 GLY A C 1
ATOM 680 O O . GLY A 1 85 ? 16.711 3.135 -25.174 1.00 52.19 85 GLY A O 1
ATOM 681 N N . LEU A 1 86 ? 16.072 1.480 -23.825 1.00 50.72 86 LEU A N 1
ATOM 682 C CA . LEU A 1 86 ? 15.739 2.304 -22.648 1.00 50.72 86 LEU A CA 1
ATOM 683 C C . LEU A 1 86 ? 16.127 1.630 -21.325 1.00 50.72 86 LEU A C 1
ATOM 685 O O . LEU A 1 86 ? 16.270 2.309 -20.312 1.00 50.72 86 LEU A O 1
ATOM 689 N N . PHE A 1 87 ? 16.254 0.301 -21.305 1.00 48.94 87 PHE A N 1
ATOM 690 C CA . PHE A 1 87 ? 16.508 -0.468 -20.094 1.00 48.94 87 PHE A CA 1
ATOM 691 C C . PHE A 1 87 ? 17.316 -1.720 -20.410 1.00 48.94 87 PHE A C 1
ATOM 693 O O . PHE A 1 87 ? 16.998 -2.500 -21.304 1.00 48.94 87 PHE A O 1
ATOM 700 N N . ILE A 1 88 ? 18.323 -1.975 -19.580 1.00 49.06 88 ILE A N 1
ATOM 701 C CA . ILE A 1 88 ? 19.174 -3.154 -19.709 1.00 49.06 88 ILE A CA 1
ATOM 702 C C . ILE A 1 88 ? 18.365 -4.418 -19.380 1.00 49.06 88 ILE A C 1
ATOM 704 O O . ILE A 1 88 ? 18.079 -4.707 -18.216 1.00 49.06 88 ILE A O 1
ATOM 708 N N . GLY A 1 89 ? 18.031 -5.190 -20.410 1.00 39.56 89 GLY A N 1
ATOM 709 C CA . GLY A 1 89 ? 17.623 -6.583 -20.308 1.00 39.56 89 GLY A CA 1
ATOM 710 C C . GLY A 1 89 ? 18.862 -7.454 -20.121 1.00 39.56 89 GLY A C 1
ATOM 711 O O . GLY A 1 89 ? 19.553 -7.805 -21.075 1.00 39.56 89 GLY A O 1
ATOM 712 N N . GLU A 1 90 ? 19.189 -7.789 -18.879 1.00 38.09 90 GLU A N 1
ATOM 713 C CA . GLU A 1 90 ? 20.272 -8.736 -18.627 1.00 38.09 90 GLU A CA 1
ATOM 714 C C . GLU A 1 90 ? 19.838 -10.156 -19.035 1.00 38.09 90 GLU A C 1
ATOM 716 O O . GLU A 1 90 ? 18.761 -10.620 -18.657 1.00 38.09 90 GLU A O 1
ATOM 721 N N . ILE A 1 91 ? 20.676 -10.848 -19.815 1.00 37.25 91 ILE A N 1
ATOM 722 C CA . ILE A 1 91 ? 20.355 -12.157 -20.413 1.00 37.25 91 ILE A CA 1
ATOM 723 C C . ILE A 1 91 ? 20.522 -13.332 -19.428 1.00 37.25 91 ILE A C 1
ATOM 725 O O . ILE A 1 91 ? 20.132 -14.457 -19.735 1.00 37.25 91 ILE A O 1
ATOM 729 N N . THR A 1 92 ? 20.978 -13.124 -18.192 1.00 34.03 92 THR A N 1
ATOM 730 C CA . THR A 1 92 ? 21.209 -14.238 -17.252 1.00 34.03 92 THR A CA 1
ATOM 731 C C . THR A 1 92 ? 20.067 -14.423 -16.254 1.00 34.03 92 THR A C 1
ATOM 733 O O . THR A 1 92 ? 20.271 -14.437 -15.042 1.00 34.03 92 THR A O 1
ATOM 736 N N . VAL A 1 93 ? 18.842 -14.610 -16.756 1.00 37.88 93 VAL A N 1
ATOM 737 C CA . VAL A 1 93 ? 17.636 -14.816 -15.927 1.00 37.88 93 VAL A CA 1
ATOM 738 C C . VAL A 1 93 ? 17.824 -15.969 -14.926 1.00 37.88 93 VAL A C 1
ATOM 740 O O . VAL A 1 93 ? 17.375 -15.878 -13.790 1.00 37.88 93 VAL A O 1
ATOM 743 N N . THR A 1 94 ? 18.559 -17.026 -15.275 1.00 32.28 94 THR A N 1
ATOM 744 C CA . THR A 1 94 ? 18.673 -18.224 -14.425 1.00 32.28 94 THR A CA 1
ATOM 745 C C . THR A 1 94 ? 19.661 -18.081 -13.257 1.00 32.28 94 THR A C 1
ATOM 747 O O . THR A 1 94 ? 19.371 -18.558 -12.160 1.00 32.28 94 THR A O 1
ATOM 750 N N . GLU A 1 95 ? 20.807 -17.413 -13.442 1.00 33.97 95 GLU A N 1
ATOM 751 C CA . GLU A 1 95 ? 21.778 -17.200 -12.350 1.00 33.97 95 GLU A CA 1
ATOM 752 C C . GLU A 1 95 ? 21.411 -15.994 -11.485 1.00 33.97 95 GLU A C 1
ATOM 754 O O . GLU A 1 95 ? 21.570 -16.068 -10.266 1.00 33.97 95 GLU A O 1
ATOM 759 N N . LYS A 1 96 ? 20.818 -14.937 -12.067 1.00 33.91 96 LYS A N 1
ATOM 760 C CA . LYS A 1 96 ? 20.271 -13.824 -11.282 1.00 33.91 96 LYS A CA 1
ATOM 761 C C . LYS A 1 96 ? 19.104 -14.240 -10.413 1.00 33.91 96 LYS A C 1
ATOM 763 O O . LYS A 1 96 ? 19.099 -13.867 -9.255 1.00 33.91 96 LYS A O 1
ATOM 768 N N . ILE A 1 97 ? 18.170 -15.067 -10.895 1.00 39.31 97 ILE A N 1
ATOM 769 C CA . ILE A 1 97 ? 17.097 -15.584 -10.029 1.00 39.31 97 ILE A CA 1
ATOM 770 C C . ILE A 1 97 ? 17.689 -16.316 -8.824 1.00 39.31 97 ILE A C 1
ATOM 772 O O . ILE A 1 97 ? 17.180 -16.164 -7.720 1.00 39.31 97 ILE A O 1
ATOM 776 N N . ARG A 1 98 ? 18.768 -17.086 -9.012 1.00 33.16 98 ARG A N 1
ATOM 777 C CA . ARG A 1 98 ? 19.401 -17.870 -7.946 1.00 33.16 98 ARG A CA 1
ATOM 778 C C . ARG A 1 98 ? 20.186 -16.988 -6.967 1.00 33.16 98 ARG A C 1
ATOM 780 O O . ARG A 1 98 ? 20.020 -17.148 -5.761 1.00 33.16 98 ARG A O 1
ATOM 787 N N . ALA A 1 99 ? 20.958 -16.025 -7.471 1.00 34.44 99 ALA A N 1
ATOM 788 C CA . ALA A 1 99 ? 21.701 -15.055 -6.668 1.00 34.44 99 ALA A CA 1
ATOM 789 C C . ALA A 1 99 ? 20.783 -14.045 -5.960 1.00 34.44 99 ALA A C 1
ATOM 791 O O . ALA A 1 99 ? 21.018 -13.733 -4.797 1.00 34.44 99 ALA A O 1
ATOM 792 N N . ASP A 1 100 ? 19.704 -13.597 -6.605 1.00 38.97 100 ASP A N 1
ATOM 793 C CA . ASP A 1 100 ? 18.676 -12.743 -6.009 1.00 38.97 100 ASP A CA 1
ATOM 794 C C . ASP A 1 100 ? 17.848 -13.523 -4.988 1.00 38.97 100 ASP A C 1
ATOM 796 O O . ASP A 1 100 ? 17.542 -12.969 -3.936 1.00 38.97 100 ASP A O 1
ATOM 800 N N . LEU A 1 101 ? 17.534 -14.810 -5.212 1.00 37.91 101 LEU A N 1
ATOM 801 C CA . LEU A 1 101 ? 16.929 -15.656 -4.175 1.00 37.91 101 LEU A CA 1
ATOM 802 C C . LEU A 1 101 ? 17.866 -15.756 -2.968 1.00 37.91 101 LEU A C 1
ATOM 804 O O . LEU A 1 101 ? 17.448 -15.471 -1.850 1.00 37.91 101 LEU A O 1
ATOM 808 N N . GLU A 1 102 ? 19.128 -16.135 -3.174 1.00 36.47 102 GLU A N 1
ATOM 809 C CA . GLU A 1 102 ? 20.105 -16.324 -2.096 1.00 36.47 102 GLU A CA 1
ATOM 810 C C . GLU A 1 102 ? 20.435 -15.019 -1.354 1.00 36.47 102 GLU A C 1
ATOM 812 O O . GLU A 1 102 ? 20.544 -15.026 -0.125 1.00 36.47 102 GLU A O 1
ATOM 817 N N . ALA A 1 103 ? 20.529 -13.888 -2.057 1.00 40.03 103 ALA A N 1
ATOM 818 C CA . ALA A 1 103 ? 20.709 -12.566 -1.464 1.00 40.03 103 ALA A CA 1
ATOM 819 C C . ALA A 1 103 ? 19.448 -12.105 -0.721 1.00 40.03 103 ALA A C 1
ATOM 821 O O . ALA A 1 103 ? 19.550 -11.631 0.411 1.00 40.03 103 ALA A O 1
ATOM 822 N N . THR A 1 104 ? 18.259 -12.318 -1.294 1.00 40.97 104 THR A N 1
ATOM 823 C CA . THR A 1 104 ? 16.981 -12.010 -0.641 1.00 40.97 104 THR A CA 1
ATOM 824 C C . THR A 1 104 ? 16.839 -12.829 0.637 1.00 40.97 104 THR A C 1
ATOM 826 O O . THR A 1 104 ? 16.581 -12.249 1.683 1.00 40.97 104 THR A O 1
ATOM 829 N N . TYR A 1 105 ? 17.090 -14.143 0.635 1.00 40.78 105 TYR A N 1
ATOM 830 C CA . TYR A 1 105 ? 16.954 -14.988 1.834 1.00 40.78 105 TYR A CA 1
ATOM 831 C C . TYR A 1 105 ? 17.908 -14.620 2.984 1.00 40.78 105 TYR A C 1
ATOM 833 O O . TYR A 1 105 ? 17.556 -14.851 4.143 1.00 40.78 105 TYR A O 1
ATOM 841 N N . ARG A 1 106 ? 19.065 -14.004 2.701 1.00 42.25 106 ARG A N 1
ATOM 842 C CA . ARG A 1 106 ? 20.045 -13.559 3.715 1.00 42.25 106 ARG A CA 1
ATOM 843 C C . ARG A 1 106 ? 19.687 -12.237 4.400 1.00 42.25 106 ARG A C 1
ATOM 845 O O . ARG A 1 106 ? 20.294 -11.897 5.412 1.00 42.25 106 ARG A O 1
ATOM 852 N N . LEU A 1 107 ? 18.709 -11.495 3.887 1.00 44.69 107 LEU A N 1
ATOM 853 C CA . LEU A 1 107 ? 18.275 -10.237 4.488 1.00 44.69 107 LEU A CA 1
ATOM 854 C C . LEU A 1 107 ? 17.343 -10.480 5.688 1.00 44.69 107 LEU A C 1
ATOM 856 O O . LEU A 1 107 ? 16.587 -11.459 5.690 1.00 44.69 107 LEU A O 1
ATOM 860 N N . PRO A 1 108 ? 17.326 -9.580 6.692 1.00 51.38 108 PRO A N 1
ATOM 861 C CA . PRO A 1 108 ? 16.325 -9.611 7.754 1.00 51.38 108 PRO A CA 1
ATOM 862 C C . PRO A 1 108 ? 14.907 -9.633 7.171 1.00 51.38 108 PRO A C 1
ATOM 864 O O . PRO A 1 108 ? 14.642 -8.996 6.1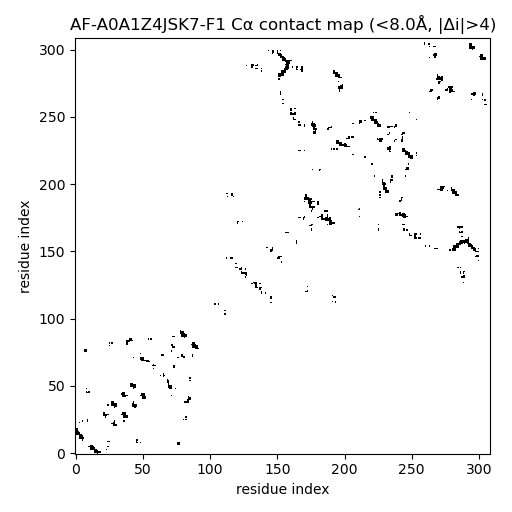50 1.00 51.38 108 PRO A O 1
ATOM 867 N N . ALA A 1 109 ? 13.972 -10.330 7.825 1.00 53.50 109 ALA A N 1
ATOM 868 C CA . ALA A 1 109 ? 12.615 -10.546 7.306 1.00 53.50 109 ALA A CA 1
ATOM 869 C C . ALA A 1 109 ? 11.899 -9.247 6.884 1.00 53.50 109 ALA A C 1
ATOM 871 O O . ALA A 1 109 ? 11.213 -9.230 5.865 1.00 53.50 109 ALA A O 1
ATOM 872 N N . ALA A 1 110 ? 12.126 -8.150 7.613 1.00 47.25 110 ALA A N 1
ATOM 873 C CA . ALA A 1 110 ? 11.584 -6.831 7.288 1.00 47.25 110 ALA A CA 1
ATOM 874 C C . ALA A 1 110 ? 12.107 -6.273 5.949 1.00 47.25 110 ALA A C 1
ATOM 876 O O . ALA A 1 110 ? 11.349 -5.685 5.181 1.00 47.25 110 ALA A O 1
ATOM 877 N N . VAL A 1 111 ? 13.386 -6.493 5.634 1.00 51.53 111 VAL A N 1
ATOM 878 C CA . VAL A 1 111 ? 13.997 -6.032 4.379 1.00 51.53 111 VAL A CA 1
ATOM 879 C C . VAL A 1 111 ? 13.531 -6.899 3.206 1.00 51.53 111 VAL A C 1
ATOM 881 O O . VAL A 1 111 ? 13.215 -6.365 2.144 1.00 51.53 111 VAL A O 1
ATOM 884 N N . ARG A 1 112 ? 13.392 -8.218 3.409 1.00 58.53 112 ARG A N 1
ATOM 885 C CA . ARG A 1 112 ? 12.812 -9.129 2.403 1.00 58.53 112 ARG A CA 1
ATOM 886 C C . ARG A 1 112 ? 11.382 -8.760 2.057 1.00 58.53 112 ARG A C 1
ATOM 888 O O . ARG A 1 112 ? 11.028 -8.715 0.881 1.00 58.53 112 ARG A O 1
ATOM 895 N N . LEU A 1 113 ? 10.576 -8.482 3.081 1.00 57.44 113 LEU A N 1
ATOM 896 C CA . LEU A 1 113 ? 9.202 -8.034 2.915 1.00 57.44 113 LEU A CA 1
ATOM 897 C C . LEU A 1 113 ? 9.163 -6.752 2.083 1.00 57.44 113 LEU A C 1
ATOM 899 O O . LEU A 1 113 ? 8.434 -6.703 1.098 1.00 57.44 113 LEU A O 1
ATOM 903 N N . TYR A 1 114 ? 9.987 -5.758 2.422 1.00 52.56 114 TYR A N 1
ATOM 904 C CA . TYR A 1 114 ? 10.066 -4.495 1.689 1.00 52.56 114 TYR A CA 1
ATOM 905 C C . TYR A 1 114 ? 10.454 -4.686 0.213 1.00 52.56 114 TYR A C 1
ATOM 907 O O . TYR A 1 114 ? 9.756 -4.194 -0.673 1.00 52.56 114 TYR A O 1
ATOM 915 N N . GLN A 1 115 ? 11.524 -5.433 -0.070 1.00 54.75 115 GLN A N 1
ATOM 916 C CA . GLN A 1 115 ? 12.003 -5.651 -1.440 1.00 54.75 115 GLN A CA 1
ATOM 917 C C . GLN A 1 115 ? 11.003 -6.443 -2.286 1.00 54.75 115 GLN A C 1
ATOM 919 O O . GLN A 1 115 ? 10.655 -6.013 -3.383 1.00 54.75 115 GLN A O 1
ATOM 924 N N . THR A 1 116 ? 10.482 -7.552 -1.755 1.00 60.31 116 THR A N 1
ATOM 925 C CA . THR A 1 116 ? 9.499 -8.394 -2.459 1.00 60.31 116 THR A CA 1
ATOM 926 C C . THR A 1 116 ? 8.226 -7.604 -2.749 1.00 60.31 116 THR A C 1
ATOM 928 O O . THR A 1 116 ? 7.668 -7.660 -3.843 1.00 60.31 116 THR A O 1
ATOM 931 N N . THR A 1 117 ? 7.789 -6.800 -1.783 1.00 55.50 117 THR A N 1
ATOM 932 C CA . THR A 1 117 ? 6.624 -5.934 -1.934 1.00 55.50 117 THR A CA 1
ATOM 933 C C . THR A 1 117 ? 6.842 -4.869 -3.008 1.00 55.50 117 THR A C 1
ATOM 935 O O . THR A 1 117 ? 5.988 -4.687 -3.872 1.00 55.50 117 THR A O 1
ATOM 938 N N . ARG A 1 118 ? 8.004 -4.208 -3.012 1.00 53.34 118 ARG A N 1
ATOM 939 C CA . ARG A 1 118 ? 8.359 -3.190 -4.007 1.00 53.34 118 ARG A CA 1
ATOM 940 C C . ARG A 1 118 ? 8.432 -3.761 -5.426 1.00 53.34 118 ARG A C 1
ATOM 942 O O . ARG A 1 118 ? 7.837 -3.182 -6.331 1.00 53.34 118 ARG A O 1
ATOM 949 N N . SER A 1 119 ? 9.123 -4.883 -5.629 1.00 55.41 119 SER A N 1
ATOM 950 C CA . SER A 1 119 ? 9.263 -5.512 -6.954 1.00 55.41 119 SER A CA 1
ATOM 951 C C . SER A 1 119 ? 7.915 -5.929 -7.533 1.00 55.41 119 SER A C 1
ATOM 953 O O . SER A 1 119 ? 7.639 -5.710 -8.711 1.00 55.41 119 SER A O 1
ATOM 955 N N . ASN A 1 120 ? 7.033 -6.464 -6.692 1.00 58.88 120 ASN A N 1
ATOM 956 C CA . ASN A 1 120 ? 5.712 -6.857 -7.146 1.00 58.88 120 ASN A CA 1
ATOM 957 C C . ASN A 1 120 ? 4.800 -5.644 -7.424 1.00 58.88 120 ASN A C 1
ATOM 959 O O . ASN A 1 120 ? 4.014 -5.700 -8.364 1.00 58.88 120 ASN A O 1
ATOM 963 N N . MET A 1 121 ? 4.931 -4.523 -6.699 1.00 54.53 121 MET A N 1
ATOM 964 C CA . MET A 1 121 ? 4.203 -3.284 -7.035 1.00 54.53 121 MET A CA 1
ATOM 965 C C . MET A 1 121 ? 4.630 -2.703 -8.391 1.00 54.53 121 MET A C 1
ATOM 967 O O . MET A 1 121 ? 3.786 -2.221 -9.142 1.00 54.53 121 MET A O 1
ATOM 971 N N . ILE A 1 122 ? 5.912 -2.823 -8.755 1.00 53.53 122 ILE A N 1
ATOM 972 C CA . ILE A 1 122 ? 6.394 -2.466 -10.100 1.00 53.53 122 ILE A CA 1
ATOM 973 C C . ILE A 1 122 ? 5.725 -3.352 -11.163 1.00 53.53 122 ILE A C 1
ATOM 975 O O . ILE A 1 122 ? 5.253 -2.839 -12.176 1.00 53.53 122 ILE A O 1
ATOM 979 N N . ALA A 1 123 ? 5.621 -4.663 -10.919 1.00 55.06 123 ALA A N 1
ATOM 980 C CA . ALA A 1 123 ? 4.907 -5.578 -11.811 1.00 55.06 123 ALA A CA 1
ATOM 981 C C . ALA A 1 123 ? 3.405 -5.250 -11.926 1.00 55.06 123 ALA A C 1
ATOM 983 O O . ALA A 1 123 ? 2.841 -5.347 -13.016 1.00 55.06 123 ALA A O 1
ATOM 984 N N . VAL A 1 124 ? 2.757 -4.815 -10.840 1.00 51.28 124 VAL A N 1
ATOM 985 C CA . VAL A 1 124 ? 1.358 -4.351 -10.864 1.00 51.28 124 VAL A CA 1
ATOM 986 C C . VAL A 1 124 ? 1.214 -3.083 -11.705 1.00 51.28 124 VAL A C 1
ATOM 988 O O . VAL A 1 124 ? 0.306 -3.006 -12.526 1.00 51.28 124 VAL A O 1
ATOM 991 N N . ALA A 1 125 ? 2.114 -2.110 -11.565 1.00 49.78 125 ALA A N 1
ATOM 992 C CA . ALA A 1 125 ? 2.081 -0.892 -12.372 1.00 49.78 125 ALA A CA 1
ATOM 993 C C . ALA A 1 125 ? 2.331 -1.150 -13.862 1.00 49.78 125 ALA A C 1
ATOM 995 O O . ALA A 1 125 ? 1.625 -0.597 -14.703 1.00 49.78 125 ALA A O 1
ATOM 996 N N . ALA A 1 126 ? 3.273 -2.037 -14.194 1.00 47.44 126 ALA A N 1
ATOM 997 C CA . ALA A 1 126 ? 3.482 -2.487 -15.569 1.00 47.44 126 ALA A CA 1
ATOM 998 C C . ALA A 1 126 ? 2.231 -3.188 -16.126 1.00 47.44 126 ALA A C 1
ATOM 1000 O O . ALA A 1 126 ? 1.835 -2.948 -17.264 1.00 47.44 126 ALA A O 1
ATOM 1001 N N . ALA A 1 127 ? 1.560 -4.005 -15.308 1.00 48.75 127 ALA A N 1
ATOM 1002 C CA . ALA A 1 127 ? 0.301 -4.627 -15.691 1.00 48.75 127 ALA A CA 1
ATOM 1003 C C . ALA A 1 127 ? -0.824 -3.595 -15.888 1.00 48.75 127 ALA A C 1
ATOM 1005 O O . ALA A 1 127 ? -1.573 -3.728 -16.848 1.00 48.75 127 ALA A O 1
ATOM 1006 N N . LEU A 1 128 ? -0.919 -2.544 -15.061 1.00 43.97 128 LEU A N 1
ATOM 1007 C CA . LEU A 1 128 ? -1.909 -1.462 -15.218 1.00 43.97 128 LEU A CA 1
ATOM 1008 C C . LEU A 1 128 ? -1.710 -0.667 -16.513 1.00 43.97 128 LEU A C 1
ATOM 1010 O O . LEU A 1 128 ? -2.696 -0.239 -17.105 1.00 43.97 128 LEU A O 1
ATOM 1014 N N . ALA A 1 129 ? -0.466 -0.509 -16.974 1.00 38.88 129 ALA A N 1
ATOM 1015 C CA . ALA A 1 129 ? -0.167 0.145 -18.248 1.00 38.88 129 ALA A CA 1
ATOM 1016 C C . ALA A 1 129 ? -0.656 -0.659 -19.471 1.00 38.88 129 ALA A C 1
ATOM 1018 O O . ALA A 1 129 ? -0.897 -0.076 -20.524 1.00 38.88 129 ALA A O 1
ATOM 1019 N N . GLY A 1 130 ? -0.816 -1.983 -19.339 1.00 41.22 130 GLY A N 1
ATOM 1020 C CA . GLY A 1 130 ? -1.317 -2.854 -20.409 1.00 41.22 130 GLY A CA 1
ATOM 1021 C C . GLY A 1 130 ? -2.796 -3.235 -20.274 1.00 41.22 130 GLY A C 1
ATOM 1022 O O . GLY A 1 130 ? -3.539 -3.213 -21.251 1.00 41.22 130 GLY A O 1
ATOM 1023 N N . SER A 1 131 ? -3.237 -3.627 -19.074 1.00 51.75 131 SER A N 1
ATOM 1024 C CA . SER A 1 131 ? -4.607 -4.057 -18.781 1.00 51.75 131 SER A CA 1
ATOM 1025 C C . SER A 1 131 ? -4.921 -4.023 -17.283 1.00 51.75 131 SER A C 1
ATOM 1027 O O . SER A 1 131 ? -4.306 -4.720 -16.472 1.00 51.75 131 SER A O 1
ATOM 1029 N N . PHE A 1 132 ? -5.986 -3.305 -16.922 1.00 52.06 132 PHE A N 1
ATOM 1030 C CA . PHE A 1 132 ? -6.520 -3.263 -15.559 1.00 52.06 132 PHE A CA 1
ATOM 1031 C C . PHE A 1 132 ? -6.860 -4.667 -15.003 1.00 52.06 132 PHE A C 1
ATOM 1033 O O . PHE A 1 132 ? -6.597 -4.954 -13.835 1.00 52.06 132 PHE A O 1
ATOM 1040 N N . ALA A 1 133 ? -7.361 -5.592 -15.830 1.00 55.69 133 ALA A N 1
ATOM 1041 C CA . ALA A 1 133 ? -7.674 -6.958 -15.390 1.00 55.69 133 ALA A CA 1
ATOM 1042 C C . ALA A 1 133 ? -6.414 -7.778 -15.059 1.00 55.69 133 ALA A C 1
ATOM 1044 O O . ALA A 1 133 ? -6.390 -8.517 -14.071 1.00 55.69 133 ALA A O 1
ATOM 1045 N N . LEU A 1 134 ? -5.349 -7.617 -15.854 1.00 57.34 134 LEU A N 1
ATOM 1046 C CA . LEU A 1 134 ? -4.066 -8.271 -15.599 1.00 57.34 134 LEU A CA 1
ATOM 1047 C C . LEU A 1 134 ? -3.439 -7.749 -14.304 1.00 57.34 134 LEU A C 1
ATOM 1049 O O . LEU A 1 134 ? -2.931 -8.543 -13.518 1.00 57.34 134 LEU A O 1
ATOM 1053 N N . ALA A 1 135 ? -3.539 -6.443 -14.048 1.00 55.00 135 ALA A N 1
ATOM 1054 C CA . ALA A 1 135 ? -3.065 -5.837 -12.810 1.00 55.00 135 ALA A CA 1
ATOM 1055 C C . ALA A 1 135 ? -3.757 -6.400 -11.569 1.00 55.00 135 ALA A C 1
ATOM 1057 O O . ALA A 1 135 ? -3.095 -6.754 -10.598 1.00 55.00 135 ALA A O 1
ATOM 1058 N N . ALA A 1 136 ? -5.082 -6.551 -11.608 1.00 54.94 136 ALA A N 1
ATOM 1059 C CA . ALA A 1 136 ? -5.813 -7.152 -10.499 1.00 54.94 136 ALA A CA 1
ATOM 1060 C C . ALA A 1 136 ? -5.370 -8.605 -10.244 1.00 54.94 136 ALA A C 1
ATOM 1062 O O . ALA A 1 136 ? -5.160 -9.003 -9.095 1.00 54.94 136 ALA A O 1
ATOM 1063 N N . ALA A 1 137 ? -5.175 -9.396 -11.305 1.00 61.94 137 ALA A N 1
ATOM 1064 C CA . ALA A 1 137 ? -4.707 -10.776 -11.195 1.00 61.94 137 ALA A CA 1
ATOM 1065 C C . ALA A 1 137 ? -3.277 -10.874 -10.632 1.00 61.94 137 ALA A C 1
ATOM 1067 O O . ALA A 1 137 ? -3.024 -11.696 -9.745 1.00 61.94 137 ALA A O 1
ATOM 1068 N N . THR A 1 138 ? -2.354 -10.022 -11.088 1.00 61.34 138 THR A N 1
ATOM 1069 C CA . THR A 1 138 ? -0.969 -9.996 -10.594 1.00 61.34 138 THR A CA 1
ATOM 1070 C C . THR A 1 138 ? -0.892 -9.512 -9.148 1.00 61.34 138 THR A C 1
ATOM 1072 O O . THR A 1 138 ? -0.201 -10.148 -8.351 1.00 61.34 138 THR A O 1
ATOM 1075 N N . SER A 1 139 ? -1.659 -8.486 -8.756 1.00 59.62 139 SER A N 1
ATOM 1076 C CA . SER A 1 139 ? -1.761 -8.042 -7.356 1.00 59.62 139 SER A CA 1
ATOM 1077 C C . SER A 1 139 ? -2.285 -9.152 -6.439 1.00 59.62 139 SER A C 1
ATOM 1079 O O . SER A 1 139 ? -1.755 -9.363 -5.347 1.00 59.62 139 SER A O 1
ATOM 1081 N N . MET A 1 140 ? -3.298 -9.906 -6.879 1.00 63.91 140 MET A N 1
ATOM 1082 C CA . MET A 1 140 ? -3.843 -11.033 -6.114 1.00 63.91 140 MET A CA 1
ATOM 1083 C C . MET A 1 140 ? -2.847 -12.186 -5.972 1.00 63.91 140 MET A C 1
ATOM 1085 O O . MET A 1 140 ? -2.707 -12.749 -4.884 1.00 63.91 140 MET A O 1
ATOM 1089 N N . ALA A 1 141 ? -2.144 -12.541 -7.049 1.00 67.88 141 ALA A N 1
ATOM 1090 C CA . ALA A 1 141 ? -1.122 -13.583 -7.023 1.00 67.88 141 ALA A CA 1
ATOM 1091 C C . ALA A 1 141 ? 0.054 -13.197 -6.109 1.00 67.88 141 ALA A C 1
ATOM 1093 O O . ALA A 1 141 ? 0.465 -14.000 -5.268 1.00 67.88 141 ALA A O 1
ATOM 1094 N N . MET A 1 142 ? 0.527 -11.950 -6.211 1.00 66.44 142 MET A N 1
ATOM 1095 C CA . MET A 1 142 ? 1.531 -11.351 -5.327 1.00 66.44 142 MET A CA 1
ATOM 1096 C C . MET A 1 142 ? 1.127 -11.487 -3.860 1.00 66.44 142 MET A C 1
ATOM 1098 O O . MET A 1 142 ? 1.882 -12.023 -3.052 1.00 66.44 142 MET A O 1
ATOM 1102 N N . ALA A 1 143 ? -0.058 -10.994 -3.504 1.00 61.94 143 ALA A N 1
ATOM 1103 C CA . ALA A 1 143 ? -0.496 -10.949 -2.117 1.00 61.94 143 ALA A CA 1
ATOM 1104 C C . ALA A 1 143 ? -0.667 -12.342 -1.521 1.00 61.94 143 ALA A C 1
ATOM 1106 O O . ALA A 1 143 ? -0.288 -12.564 -0.377 1.00 61.94 143 ALA A O 1
ATOM 1107 N N . ARG A 1 144 ? -1.200 -13.299 -2.293 1.00 66.69 144 ARG A N 1
ATOM 1108 C CA . ARG A 1 144 ? -1.309 -14.698 -1.858 1.00 66.69 144 ARG A CA 1
ATOM 1109 C C . ARG A 1 144 ? 0.063 -15.319 -1.623 1.00 66.69 144 ARG A C 1
ATOM 1111 O O . ARG A 1 144 ? 0.217 -16.074 -0.668 1.00 66.69 144 ARG A O 1
ATOM 1118 N N . ASN A 1 145 ? 1.047 -15.006 -2.464 1.00 68.44 145 ASN A N 1
ATOM 1119 C CA . ASN A 1 145 ? 2.418 -15.480 -2.289 1.00 68.44 145 ASN A CA 1
ATOM 1120 C C . ASN A 1 145 ? 3.050 -14.881 -1.019 1.00 68.44 145 ASN A C 1
ATOM 1122 O O . ASN A 1 145 ? 3.464 -15.626 -0.134 1.00 68.44 145 ASN A O 1
ATOM 1126 N N . LEU A 1 146 ? 3.003 -13.554 -0.867 1.00 63.53 146 LEU A N 1
ATOM 1127 C CA . LEU A 1 146 ? 3.504 -12.849 0.318 1.00 63.53 146 LEU A CA 1
ATOM 1128 C C . LEU A 1 146 ? 2.829 -13.324 1.610 1.00 63.53 146 LEU A C 1
ATOM 1130 O O . LEU A 1 146 ? 3.496 -13.565 2.614 1.00 63.53 146 LEU A O 1
ATOM 1134 N N . ASN A 1 147 ? 1.510 -13.502 1.584 1.00 69.00 147 ASN A N 1
ATOM 1135 C CA . ASN A 1 147 ? 0.754 -14.005 2.721 1.00 69.00 147 ASN A CA 1
ATOM 1136 C C . ASN A 1 147 ? 1.162 -15.440 3.080 1.00 69.00 147 ASN A C 1
ATOM 1138 O O . ASN A 1 147 ? 1.438 -15.705 4.243 1.00 69.00 147 ASN A O 1
ATOM 1142 N N . ARG A 1 148 ? 1.309 -16.343 2.101 1.00 72.06 148 ARG A N 1
ATOM 1143 C CA . ARG A 1 148 ? 1.804 -17.710 2.348 1.00 72.06 148 ARG A CA 1
ATOM 1144 C C . ARG A 1 148 ? 3.224 -17.738 2.903 1.00 72.06 148 ARG A C 1
ATOM 1146 O O . ARG A 1 148 ? 3.532 -18.587 3.730 1.00 72.06 148 ARG A O 1
ATOM 1153 N N . GLN A 1 149 ? 4.086 -16.838 2.439 1.00 67.69 149 GLN A N 1
ATOM 1154 C CA . GLN A 1 149 ? 5.489 -16.808 2.838 1.00 67.69 149 GLN A CA 1
ATOM 1155 C C . GLN A 1 149 ? 5.695 -16.201 4.234 1.00 67.69 149 GLN A C 1
ATOM 1157 O O . GLN A 1 149 ? 6.599 -16.626 4.953 1.00 67.69 149 GLN A O 1
ATOM 1162 N N . PHE A 1 150 ? 4.884 -15.210 4.618 1.00 68.44 150 PHE A N 1
ATOM 1163 C CA . PHE A 1 150 ? 5.117 -14.411 5.827 1.00 68.44 150 PHE A CA 1
ATOM 1164 C C . PHE A 1 150 ? 3.957 -14.403 6.836 1.00 68.44 150 PHE A C 1
ATOM 1166 O O . PHE A 1 150 ? 4.123 -13.876 7.933 1.00 68.44 150 PHE A O 1
ATOM 1173 N N . GLY A 1 151 ? 2.785 -14.946 6.498 1.00 79.94 151 GLY A N 1
ATOM 1174 C CA . GLY A 1 151 ? 1.590 -14.920 7.353 1.00 79.94 151 GLY A CA 1
ATOM 1175 C C . GLY A 1 151 ? 1.065 -13.505 7.625 1.00 79.94 151 GLY A C 1
ATOM 1176 O O . GLY A 1 151 ? 0.512 -13.242 8.698 1.00 79.94 151 GLY A O 1
ATOM 1177 N N . ILE A 1 152 ? 1.299 -12.569 6.696 1.00 82.75 152 ILE A N 1
ATOM 1178 C CA . ILE A 1 152 ? 0.958 -11.147 6.844 1.00 82.75 152 ILE A CA 1
ATOM 1179 C C . ILE A 1 152 ? -0.392 -10.869 6.172 1.00 82.75 152 ILE A C 1
ATOM 1181 O O . ILE A 1 152 ? -0.506 -11.073 4.959 1.00 82.75 152 ILE A O 1
ATOM 1185 N N . PRO A 1 153 ? -1.402 -10.380 6.915 1.00 90.25 153 PRO A N 1
ATOM 1186 C CA . PRO A 1 153 ? -2.684 -9.967 6.357 1.00 90.25 153 PRO A CA 1
ATOM 1187 C C . PRO A 1 153 ? -2.542 -8.922 5.255 1.00 90.25 153 PRO A C 1
ATOM 1189 O O . PRO A 1 153 ? -1.676 -8.051 5.329 1.00 90.25 153 PRO A O 1
ATOM 1192 N N . VAL A 1 154 ? -3.426 -8.963 4.262 1.00 86.31 154 VAL A N 1
ATOM 1193 C CA . VAL A 1 154 ? -3.392 -8.038 3.120 1.00 86.31 154 VAL A CA 1
ATOM 1194 C C . VAL A 1 154 ? -4.743 -7.358 2.961 1.00 86.31 154 VAL A C 1
ATOM 1196 O O . VAL A 1 154 ? -5.764 -8.034 2.906 1.00 86.31 154 VAL A O 1
ATOM 1199 N N . VAL A 1 155 ? -4.756 -6.034 2.852 1.00 88.44 155 VAL A N 1
ATOM 1200 C CA . VAL A 1 155 ? -5.914 -5.259 2.400 1.00 88.44 155 VAL A CA 1
ATOM 1201 C C . VAL A 1 155 ? -5.710 -4.849 0.951 1.00 88.44 155 VAL A C 1
ATOM 1203 O O . VAL A 1 155 ? -4.648 -4.342 0.588 1.00 88.44 155 VAL A O 1
ATOM 1206 N N . PHE A 1 156 ? -6.751 -5.043 0.146 1.00 84.62 156 PHE A N 1
ATOM 1207 C CA . PHE A 1 156 ? -6.849 -4.510 -1.200 1.00 84.62 156 PHE A CA 1
ATOM 1208 C C . PHE A 1 156 ? -7.853 -3.374 -1.259 1.00 84.62 156 PHE A C 1
ATOM 1210 O O . PHE A 1 156 ? -8.993 -3.538 -0.819 1.00 84.62 156 PHE A O 1
ATOM 1217 N N . TRP A 1 157 ? -7.441 -2.272 -1.876 1.00 85.94 157 TRP A N 1
ATOM 1218 C CA . TRP A 1 157 ? -8.317 -1.144 -2.166 1.00 85.94 157 TRP A CA 1
ATOM 1219 C C . TRP A 1 157 ? -8.666 -1.098 -3.642 1.00 85.94 157 TRP A C 1
ATOM 1221 O O . TRP A 1 157 ? -7.792 -1.271 -4.492 1.00 85.94 157 TRP A O 1
ATOM 1231 N N . GLY A 1 158 ? -9.948 -0.901 -3.923 1.00 81.00 158 GLY A N 1
ATOM 1232 C CA . GLY A 1 158 ? -10.498 -0.846 -5.266 1.00 81.00 158 GLY A CA 1
ATOM 1233 C C . GLY A 1 158 ? -11.305 0.421 -5.532 1.00 81.00 158 GLY A C 1
ATOM 1234 O O . GLY A 1 158 ? -11.397 1.347 -4.728 1.00 81.00 158 GLY A O 1
ATOM 1235 N N . ASN A 1 159 ? -11.947 0.439 -6.692 1.00 84.25 159 ASN A N 1
ATOM 1236 C CA . ASN A 1 159 ? -12.719 1.556 -7.218 1.00 84.25 159 ASN A CA 1
ATOM 1237 C C . ASN A 1 159 ? -13.950 1.922 -6.362 1.00 84.25 159 ASN A C 1
ATOM 1239 O O . ASN A 1 159 ? -14.526 2.998 -6.497 1.00 84.25 159 ASN A O 1
ATOM 1243 N N . ASP A 1 160 ? -14.349 1.055 -5.437 1.00 85.56 160 ASP A N 1
ATOM 1244 C CA . ASP A 1 160 ? -15.374 1.332 -4.435 1.00 85.56 160 ASP A CA 1
ATOM 1245 C C . ASP A 1 160 ? -14.967 2.424 -3.424 1.00 85.56 160 ASP A C 1
ATOM 1247 O O . ASP A 1 160 ? -15.836 3.036 -2.792 1.00 85.56 160 ASP A O 1
ATOM 1251 N N . VAL A 1 161 ? -13.667 2.702 -3.311 1.00 88.56 161 VAL A N 1
ATOM 1252 C CA . VAL A 1 161 ? -13.085 3.898 -2.690 1.00 88.56 161 VAL A CA 1
ATOM 1253 C C . VAL A 1 161 ? -12.015 4.488 -3.623 1.00 88.56 161 VAL A C 1
ATOM 1255 O O . VAL A 1 161 ? -10.836 4.567 -3.294 1.00 88.56 161 VAL A O 1
ATOM 1258 N N . ALA A 1 162 ? -12.426 4.870 -4.836 1.00 83.88 162 ALA A N 1
ATOM 1259 C CA . ALA A 1 162 ? -11.521 5.263 -5.921 1.00 83.88 162 ALA A CA 1
ATOM 1260 C C . ALA A 1 162 ? -10.511 6.361 -5.542 1.00 83.88 162 ALA A C 1
ATOM 1262 O O . ALA A 1 162 ? -9.325 6.209 -5.816 1.00 83.88 162 ALA A O 1
ATOM 1263 N N . GLU A 1 163 ? -10.955 7.432 -4.875 1.00 87.38 163 GLU A N 1
ATOM 1264 C CA . GLU A 1 163 ? -10.085 8.572 -4.541 1.00 87.38 163 GLU A CA 1
ATOM 1265 C C . GLU A 1 163 ? -8.968 8.171 -3.564 1.00 87.38 163 GLU A C 1
ATOM 1267 O O . GLU A 1 163 ? -7.809 8.528 -3.764 1.00 87.38 163 GLU A O 1
ATOM 1272 N N . THR A 1 164 ? -9.292 7.383 -2.528 1.00 90.69 164 THR A N 1
ATOM 1273 C CA . THR A 1 164 ? -8.271 6.878 -1.597 1.00 90.69 164 THR A CA 1
ATOM 1274 C C . THR A 1 164 ? -7.357 5.874 -2.296 1.00 90.69 164 THR A C 1
ATOM 1276 O O . THR A 1 164 ? -6.150 5.874 -2.075 1.00 90.69 164 THR A O 1
ATOM 1279 N N . THR A 1 165 ? -7.911 5.026 -3.164 1.00 86.06 165 THR A N 1
ATOM 1280 C CA . THR A 1 165 ? -7.142 4.019 -3.903 1.00 86.06 165 THR A CA 1
ATOM 1281 C C . THR A 1 165 ? -6.128 4.670 -4.834 1.00 86.06 165 THR A C 1
ATOM 1283 O O . THR A 1 165 ? -4.975 4.247 -4.847 1.00 86.06 165 THR A O 1
ATOM 1286 N N . ASP A 1 166 ? -6.518 5.711 -5.570 1.00 82.69 166 ASP A N 1
ATOM 1287 C CA . ASP A 1 166 ? -5.606 6.462 -6.436 1.00 82.69 166 ASP A CA 1
ATOM 1288 C C . ASP A 1 166 ? -4.510 7.160 -5.625 1.00 82.69 166 ASP A C 1
ATOM 1290 O O . ASP A 1 166 ? -3.325 6.981 -5.906 1.00 82.69 166 ASP A O 1
ATOM 1294 N N . HIS A 1 167 ? -4.881 7.867 -4.554 1.00 87.62 167 HIS A N 1
ATOM 1295 C CA . HIS A 1 167 ? -3.919 8.528 -3.668 1.00 87.62 167 HIS A CA 1
ATOM 1296 C C . HIS A 1 167 ? -2.853 7.553 -3.154 1.00 87.62 167 HIS A C 1
ATOM 1298 O O . HIS A 1 167 ? -1.650 7.812 -3.266 1.00 87.62 167 HIS A O 1
ATOM 1304 N N . GLN A 1 168 ? -3.279 6.397 -2.654 1.00 89.31 168 GLN A N 1
ATOM 1305 C CA . GLN A 1 168 ? -2.373 5.365 -2.163 1.00 89.31 168 GLN A CA 1
ATOM 1306 C C . GLN A 1 168 ? -1.546 4.731 -3.271 1.00 89.31 168 GLN A C 1
ATOM 1308 O O . GLN A 1 168 ? -0.360 4.470 -3.076 1.00 89.31 168 GLN A O 1
ATOM 1313 N N . PHE A 1 169 ? -2.151 4.477 -4.430 1.00 79.94 169 PHE A N 1
ATOM 1314 C CA . PHE A 1 169 ? -1.448 3.926 -5.579 1.00 79.94 169 PHE A CA 1
ATOM 1315 C C . PHE A 1 169 ? -0.306 4.849 -5.994 1.00 79.94 169 PHE A C 1
ATOM 1317 O O . PHE A 1 169 ? 0.844 4.414 -6.065 1.00 79.94 169 PHE A O 1
ATOM 1324 N N . ARG A 1 170 ? -0.587 6.143 -6.159 1.00 74.62 170 ARG A N 1
ATOM 1325 C CA . ARG A 1 170 ? 0.427 7.156 -6.465 1.00 74.62 170 ARG A CA 1
ATOM 1326 C C . ARG A 1 170 ? 1.521 7.189 -5.405 1.00 74.62 170 ARG A C 1
ATOM 1328 O O . ARG A 1 170 ? 2.698 7.166 -5.750 1.00 74.62 170 ARG A O 1
ATOM 1335 N N . ALA A 1 171 ? 1.157 7.174 -4.127 1.00 80.44 171 ALA A N 1
ATOM 1336 C CA . ALA A 1 171 ? 2.111 7.167 -3.024 1.00 80.44 171 ALA A CA 1
ATOM 1337 C C . ALA A 1 171 ? 3.056 5.951 -3.049 1.00 80.44 171 ALA A C 1
ATOM 1339 O O . ALA A 1 171 ? 4.275 6.108 -2.943 1.00 80.44 171 ALA A O 1
ATOM 1340 N N . VAL A 1 172 ? 2.520 4.742 -3.244 1.00 75.56 172 VAL A N 1
ATOM 1341 C CA . VAL A 1 172 ? 3.320 3.506 -3.321 1.00 75.56 172 VAL A CA 1
ATOM 1342 C C . VAL A 1 172 ? 4.187 3.470 -4.581 1.00 75.56 172 VAL A C 1
ATOM 1344 O O . VAL A 1 172 ? 5.273 2.897 -4.564 1.00 75.56 172 VAL A O 1
ATOM 1347 N N . MET A 1 173 ? 3.749 4.116 -5.661 1.00 67.56 173 MET A N 1
ATOM 1348 C CA . MET A 1 173 ? 4.478 4.171 -6.929 1.00 67.56 173 MET A CA 1
ATOM 1349 C C . MET A 1 173 ? 5.541 5.274 -7.010 1.00 67.56 173 MET A C 1
ATOM 1351 O O . MET A 1 173 ? 6.311 5.293 -7.968 1.00 67.56 173 MET A O 1
ATOM 1355 N N . GLY A 1 174 ? 5.632 6.155 -6.009 1.00 69.25 174 GLY A N 1
ATOM 1356 C CA . GLY A 1 174 ? 6.575 7.279 -6.025 1.00 69.25 174 GLY A CA 1
ATOM 1357 C C . GLY A 1 174 ? 6.061 8.499 -6.795 1.00 69.25 174 GLY A C 1
ATOM 1358 O O . GLY A 1 174 ? 6.840 9.265 -7.344 1.00 69.25 174 GLY A O 1
ATOM 1359 N N . TYR A 1 175 ? 4.746 8.681 -6.851 1.00 75.00 175 TYR A N 1
ATOM 1360 C CA . TYR A 1 175 ? 4.063 9.854 -7.413 1.00 75.00 175 TYR A CA 1
ATOM 1361 C C . TYR A 1 175 ? 3.152 10.522 -6.374 1.00 75.00 175 TYR A C 1
ATOM 1363 O O . TYR A 1 175 ? 2.151 11.160 -6.711 1.00 75.00 175 TYR A O 1
ATOM 1371 N N . GLY A 1 176 ? 3.452 10.297 -5.093 1.00 78.50 176 GLY A N 1
ATOM 1372 C CA . GLY A 1 176 ? 2.668 10.803 -3.980 1.00 78.50 176 GLY A CA 1
ATOM 1373 C C . GLY A 1 176 ? 2.902 12.290 -3.743 1.00 78.50 176 GLY A C 1
ATOM 1374 O O . GLY A 1 176 ? 3.971 12.833 -4.016 1.00 78.50 176 GLY A O 1
ATOM 1375 N N . TYR A 1 177 ? 1.897 12.925 -3.155 1.00 87.75 177 TYR A N 1
ATOM 1376 C CA . TYR A 1 177 ? 1.941 14.283 -2.622 1.00 87.75 177 TYR A CA 1
ATOM 1377 C C . TYR A 1 177 ? 2.724 14.324 -1.302 1.00 87.75 177 TYR A C 1
ATOM 1379 O O . TYR A 1 177 ? 2.134 14.370 -0.222 1.00 87.75 177 TYR A O 1
ATOM 1387 N N . THR A 1 178 ? 4.044 14.199 -1.376 1.00 86.12 178 THR A N 1
ATOM 1388 C CA . THR A 1 178 ? 4.946 14.207 -0.215 1.00 86.12 178 THR A CA 1
ATOM 1389 C C . THR A 1 178 ? 5.500 15.606 0.043 1.00 86.12 178 THR A C 1
ATOM 1391 O O . THR A 1 178 ? 5.361 16.499 -0.793 1.00 86.12 178 THR A O 1
ATOM 1394 N N . HIS A 1 179 ? 6.174 15.793 1.178 1.00 82.12 179 HIS A N 1
ATOM 1395 C CA . HIS A 1 179 ? 7.008 16.974 1.398 1.00 82.12 179 HIS A CA 1
ATOM 1396 C C . HIS A 1 179 ? 8.054 17.101 0.274 1.00 82.12 179 HIS A C 1
ATOM 1398 O O . HIS A 1 179 ? 8.706 16.111 -0.071 1.00 82.12 179 HIS A O 1
ATOM 1404 N N . GLY A 1 180 ? 8.164 18.281 -0.337 1.00 77.56 180 GLY A N 1
ATOM 1405 C CA . GLY A 1 180 ? 8.999 18.545 -1.514 1.00 77.56 180 GLY A CA 1
ATOM 1406 C C . GLY A 1 180 ? 8.408 18.090 -2.858 1.00 77.56 180 GLY A C 1
ATOM 1407 O O . GLY A 1 180 ? 9.063 18.249 -3.884 1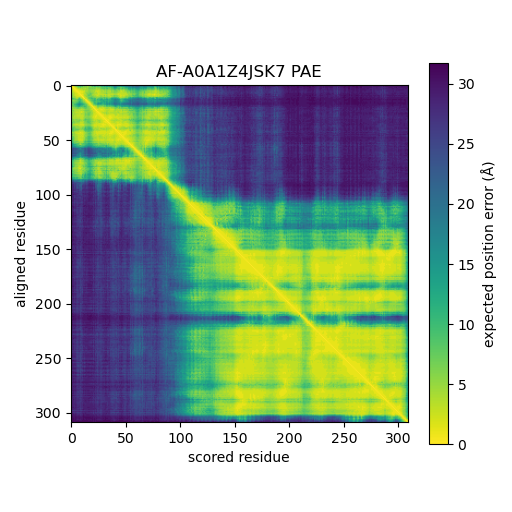.00 77.56 180 GLY A O 1
ATOM 1408 N N . ASN A 1 181 ? 7.201 17.509 -2.874 1.00 75.38 181 ASN A N 1
ATOM 1409 C CA . ASN A 1 181 ? 6.447 17.171 -4.089 1.00 75.38 181 ASN A CA 1
ATOM 1410 C C . ASN A 1 181 ? 4.968 17.564 -3.935 1.00 75.38 181 ASN A C 1
ATOM 1412 O O . ASN A 1 181 ? 4.049 16.760 -4.115 1.00 75.38 181 ASN A O 1
ATOM 1416 N N . GLU A 1 182 ? 4.729 18.815 -3.560 1.00 78.44 182 GLU A N 1
ATOM 1417 C CA . GLU A 1 182 ? 3.409 19.339 -3.214 1.00 78.44 182 GLU A CA 1
ATOM 1418 C C . GLU A 1 182 ? 2.441 19.330 -4.407 1.00 78.44 182 GLU A C 1
ATOM 1420 O O . GLU A 1 182 ? 1.232 19.185 -4.231 1.00 78.44 182 GLU A O 1
ATOM 1425 N N . SER A 1 183 ? 2.953 19.449 -5.633 1.00 69.56 183 SER A N 1
ATOM 1426 C CA . SER A 1 183 ? 2.143 19.397 -6.853 1.00 69.56 183 SER A CA 1
ATOM 1427 C C . SER A 1 183 ? 1.751 17.974 -7.264 1.00 69.56 183 SER A C 1
ATOM 1429 O O . SER A 1 183 ? 0.851 17.811 -8.088 1.00 69.56 183 SER A O 1
ATOM 1431 N N . GLY A 1 184 ? 2.418 16.938 -6.736 1.00 66.00 184 GLY A N 1
ATOM 1432 C CA . GLY A 1 184 ? 2.220 15.539 -7.138 1.00 66.00 184 GLY A CA 1
ATOM 1433 C C . GLY A 1 184 ? 2.581 15.245 -8.601 1.00 66.00 184 GLY A C 1
ATOM 1434 O O . GLY A 1 184 ? 2.226 14.183 -9.120 1.00 66.00 184 GLY A O 1
ATOM 1435 N N . THR A 1 185 ? 3.247 16.187 -9.278 1.00 64.62 185 THR A N 1
ATOM 1436 C CA . THR A 1 185 ? 3.704 16.075 -10.673 1.00 64.62 185 THR A CA 1
ATOM 1437 C C . THR A 1 185 ? 5.155 15.604 -10.775 1.00 64.62 185 THR A C 1
ATOM 1439 O O . THR A 1 185 ? 5.587 15.223 -11.859 1.00 64.62 185 THR A O 1
ATOM 1442 N N . GLY A 1 186 ? 5.908 15.645 -9.672 1.00 60.25 186 GLY A N 1
ATOM 1443 C CA . GLY A 1 186 ? 7.268 15.126 -9.568 1.00 60.25 186 GLY A CA 1
ATOM 1444 C C . GLY A 1 186 ? 7.319 13.701 -9.017 1.00 60.25 186 GLY A C 1
ATOM 1445 O O . GLY A 1 186 ? 6.301 13.107 -8.649 1.00 60.25 186 GLY A O 1
ATOM 1446 N N . PHE A 1 187 ? 8.531 13.155 -8.951 1.00 62.41 187 PHE A N 1
ATOM 1447 C CA . PHE A 1 187 ? 8.793 11.851 -8.351 1.00 62.41 187 PHE A CA 1
ATOM 1448 C C . PHE A 1 187 ? 9.039 11.995 -6.842 1.00 62.41 187 PHE A C 1
ATOM 1450 O O . PHE A 1 187 ? 9.861 12.802 -6.413 1.00 62.41 187 PHE A O 1
ATOM 1457 N N . SER A 1 188 ? 8.350 11.189 -6.041 1.00 63.62 188 SER A N 1
ATOM 1458 C CA . SER A 1 188 ? 8.571 11.029 -4.605 1.00 63.62 188 SER A CA 1
ATOM 1459 C C . SER A 1 188 ? 9.248 9.690 -4.315 1.00 63.62 188 SER A C 1
ATOM 1461 O O . SER A 1 188 ? 9.206 8.758 -5.121 1.00 63.62 188 SER A O 1
ATOM 1463 N N . LEU A 1 189 ? 9.832 9.539 -3.124 1.00 67.56 189 LEU A N 1
ATOM 1464 C CA . LEU A 1 189 ? 10.231 8.209 -2.671 1.00 67.56 189 LEU A CA 1
ATOM 1465 C C . LEU A 1 189 ? 8.984 7.304 -2.597 1.00 67.56 189 LEU A C 1
ATOM 1467 O O . LEU A 1 189 ? 7.977 7.716 -2.017 1.00 67.56 189 LEU A O 1
ATOM 1471 N N . PRO A 1 190 ? 9.029 6.084 -3.167 1.00 71.81 190 PRO A N 1
ATOM 1472 C CA . PRO A 1 190 ? 7.952 5.113 -3.026 1.00 71.81 190 PRO A CA 1
ATOM 1473 C C . PRO A 1 190 ? 7.657 4.821 -1.555 1.00 71.81 190 PRO A C 1
ATOM 1475 O O . PRO A 1 190 ? 8.547 4.409 -0.800 1.00 71.81 190 PRO A O 1
ATOM 1478 N N . ILE A 1 191 ? 6.404 5.010 -1.154 1.00 75.38 191 ILE A N 1
ATOM 1479 C CA . ILE A 1 191 ? 5.961 4.740 0.211 1.00 75.38 191 ILE A CA 1
ATOM 1480 C C . ILE A 1 191 ? 5.719 3.239 0.372 1.00 75.38 191 ILE A C 1
ATOM 1482 O O . ILE A 1 191 ? 5.068 2.598 -0.452 1.00 75.38 191 ILE A O 1
ATOM 1486 N N . SER A 1 192 ? 6.264 2.662 1.444 1.00 76.69 192 SER A N 1
ATOM 1487 C CA . SER A 1 192 ? 6.100 1.238 1.741 1.00 76.69 192 SER A CA 1
ATOM 1488 C C . SER A 1 192 ? 4.624 0.906 1.974 1.00 76.69 192 SER A C 1
ATOM 1490 O O . SER A 1 192 ? 4.003 1.523 2.839 1.00 76.69 192 SER A O 1
ATOM 1492 N N . PRO A 1 193 ? 4.063 -0.109 1.297 1.00 78.75 193 PRO A N 1
ATOM 1493 C CA . PRO A 1 193 ? 2.722 -0.581 1.606 1.00 78.75 193 PRO A CA 1
ATOM 1494 C C . PRO A 1 193 ? 2.711 -1.609 2.749 1.00 78.75 193 PRO A C 1
ATOM 1496 O O . PRO A 1 193 ? 1.639 -2.031 3.167 1.00 78.75 193 PRO A O 1
ATOM 1499 N N . ALA A 1 194 ? 3.868 -2.044 3.261 1.00 80.62 194 ALA A N 1
ATOM 1500 C CA . ALA A 1 194 ? 3.941 -2.847 4.482 1.00 80.62 194 ALA A CA 1
ATOM 1501 C C . ALA A 1 194 ? 3.868 -1.917 5.699 1.00 80.62 194 ALA A C 1
ATOM 1503 O O . ALA A 1 194 ? 4.783 -1.117 5.907 1.00 80.62 194 ALA A O 1
ATOM 1504 N N . LEU A 1 195 ? 2.783 -2.026 6.465 1.00 88.19 195 LEU A N 1
ATOM 1505 C CA . LEU A 1 195 ? 2.404 -1.097 7.528 1.00 88.19 195 LEU A CA 1
ATOM 1506 C C . LEU A 1 195 ? 2.218 -1.821 8.861 1.00 88.19 195 LEU A C 1
ATOM 1508 O O . LEU A 1 195 ? 1.927 -3.021 8.902 1.00 88.19 195 LEU A O 1
ATOM 1512 N N . ARG A 1 196 ? 2.340 -1.078 9.962 1.00 88.38 196 ARG A N 1
ATOM 1513 C CA . ARG A 1 196 ? 2.148 -1.588 11.322 1.00 88.38 196 ARG A CA 1
ATOM 1514 C C . ARG A 1 196 ? 1.096 -0.780 12.062 1.00 88.38 196 ARG A C 1
ATOM 1516 O O . ARG A 1 196 ? 1.286 0.404 12.328 1.00 88.38 196 ARG A O 1
ATOM 1523 N N . ARG A 1 197 ? 0.001 -1.440 12.447 1.00 94.56 197 ARG A N 1
ATOM 1524 C CA . ARG A 1 197 ? -1.080 -0.827 13.234 1.00 94.56 197 ARG A CA 1
ATOM 1525 C C . ARG A 1 197 ? -0.538 -0.341 14.579 1.00 94.56 197 ARG A C 1
ATOM 1527 O O . ARG A 1 197 ? 0.003 -1.138 15.336 1.00 94.56 197 ARG A O 1
ATOM 1534 N N . SER A 1 198 ? -0.730 0.932 14.900 1.00 93.25 198 SER A N 1
ATOM 1535 C CA . SER A 1 198 ? -0.450 1.499 16.223 1.00 93.25 198 SER A CA 1
ATOM 1536 C C . SER A 1 198 ? -1.680 1.407 17.130 1.00 93.25 198 SER A C 1
ATOM 1538 O O . SER A 1 198 ? -2.824 1.281 16.676 1.00 93.25 198 SER A O 1
ATOM 1540 N N . ARG A 1 199 ? -1.445 1.448 18.440 1.00 88.12 199 ARG A N 1
ATOM 1541 C CA . ARG A 1 199 ? -2.470 1.555 19.476 1.00 88.12 199 ARG A CA 1
ATOM 1542 C C . ARG A 1 199 ? -3.224 2.869 19.387 1.00 88.12 199 ARG A C 1
ATOM 1544 O O . ARG A 1 199 ? -4.454 2.854 19.454 1.00 88.12 199 ARG A O 1
ATOM 1551 N N . ASN A 1 200 ? -2.490 3.964 19.244 1.00 88.69 200 ASN A N 1
ATOM 1552 C CA . ASN A 1 200 ? -3.037 5.309 19.265 1.00 88.69 200 ASN A CA 1
ATOM 1553 C C . ASN A 1 200 ? -2.980 5.921 17.870 1.00 88.69 200 ASN A C 1
ATOM 1555 O O . ASN A 1 200 ? -2.111 5.601 17.066 1.00 88.69 200 ASN A O 1
ATOM 1559 N N . GLU A 1 201 ? -3.941 6.793 17.598 1.00 91.44 201 GLU A N 1
ATOM 1560 C CA . GLU A 1 201 ? -3.854 7.691 16.454 1.00 91.44 201 GLU A CA 1
ATOM 1561 C C . GLU A 1 201 ? -2.882 8.814 16.812 1.00 91.44 201 GLU A C 1
ATOM 1563 O O . GLU A 1 201 ? -2.968 9.353 17.921 1.00 91.44 201 GLU A O 1
ATOM 1568 N N . HIS A 1 202 ? -1.946 9.145 15.924 1.00 90.94 202 HIS A N 1
ATOM 1569 C CA . HIS A 1 202 ? -1.130 10.343 16.122 1.00 90.94 202 HIS A CA 1
ATOM 1570 C C . HIS A 1 202 ? -1.947 11.609 15.860 1.00 90.94 202 HIS A C 1
ATOM 1572 O O . HIS A 1 202 ? -3.016 11.568 15.249 1.00 90.94 202 HIS A O 1
ATOM 1578 N N . ASP A 1 203 ? -1.442 12.749 16.336 1.00 90.31 203 ASP A N 1
ATOM 1579 C CA . ASP A 1 203 ? -2.091 14.031 16.080 1.00 90.31 203 ASP A CA 1
ATOM 1580 C C . ASP A 1 203 ? -2.143 14.321 14.575 1.00 90.31 203 ASP A C 1
ATOM 1582 O O . ASP A 1 203 ? -1.165 14.131 13.855 1.00 90.31 203 ASP A O 1
ATOM 1586 N N . ARG A 1 204 ? -3.299 14.791 14.108 1.00 90.75 204 ARG A N 1
ATOM 1587 C CA . ARG A 1 204 ? -3.566 15.130 12.704 1.00 90.75 204 ARG A CA 1
ATOM 1588 C C . ARG A 1 204 ? -3.751 16.629 12.490 1.00 90.75 204 ARG A C 1
ATOM 1590 O O . ARG A 1 204 ? -4.075 17.044 11.378 1.00 90.75 204 ARG A O 1
ATOM 1597 N N . ALA A 1 205 ? -3.558 17.460 13.519 1.00 89.69 205 ALA A N 1
ATOM 1598 C CA . ALA A 1 205 ? -3.679 18.909 13.383 1.00 89.69 205 ALA A CA 1
ATOM 1599 C C . ALA A 1 205 ? -2.712 19.477 12.328 1.00 89.69 205 ALA A C 1
ATOM 1601 O O . ALA A 1 205 ? -3.088 20.399 11.600 1.00 89.69 205 ALA A O 1
ATOM 1602 N N . TRP A 1 206 ? -1.529 18.869 12.177 1.00 89.12 206 TRP A N 1
ATOM 1603 C CA . TRP A 1 206 ? -0.521 19.224 11.170 1.00 89.12 206 TRP A CA 1
ATOM 1604 C C . TRP A 1 206 ? -1.052 19.194 9.730 1.00 89.12 206 TRP A C 1
ATOM 1606 O O . TRP A 1 206 ? -0.664 20.033 8.918 1.00 89.12 206 TRP A O 1
ATOM 1616 N N . LEU A 1 207 ? -2.021 18.321 9.415 1.00 87.75 207 LEU A N 1
ATOM 1617 C CA . LEU A 1 207 ? -2.628 18.252 8.081 1.00 87.75 207 LEU A CA 1
ATOM 1618 C C . LEU A 1 207 ? -3.273 19.575 7.661 1.00 87.75 207 LEU A C 1
ATOM 1620 O O . LEU A 1 207 ? -3.407 19.823 6.467 1.00 87.75 207 LEU A O 1
ATOM 1624 N N . ARG A 1 208 ? -3.663 20.445 8.602 1.00 82.19 208 ARG A N 1
ATOM 1625 C CA . ARG A 1 208 ? -4.253 21.762 8.306 1.00 82.19 208 ARG A CA 1
ATOM 1626 C C . ARG A 1 208 ? -3.233 22.765 7.768 1.00 82.19 208 ARG A C 1
ATOM 1628 O O . ARG A 1 208 ? -3.610 23.639 6.998 1.00 82.19 208 ARG A O 1
ATOM 1635 N N . GLY A 1 209 ? -1.965 22.634 8.155 1.00 77.00 209 GLY A N 1
ATOM 1636 C CA . GLY A 1 209 ? -0.886 23.547 7.760 1.00 77.00 209 GLY A CA 1
ATOM 1637 C C . GLY A 1 209 ? -0.292 23.259 6.381 1.00 77.00 209 GLY A C 1
ATOM 1638 O O . GLY A 1 209 ? 0.568 23.996 5.912 1.00 77.00 209 GLY A O 1
ATOM 1639 N N . ILE A 1 210 ? -0.738 22.188 5.725 1.00 77.38 210 ILE A N 1
ATOM 1640 C CA . ILE A 1 210 ? -0.117 21.677 4.506 1.00 77.38 210 ILE A CA 1
ATOM 1641 C C . ILE A 1 210 ? -0.616 22.420 3.248 1.00 77.38 210 ILE A C 1
ATOM 1643 O O . ILE A 1 210 ? -1.824 22.657 3.108 1.00 77.38 210 ILE A O 1
ATOM 1647 N N . PRO A 1 211 ? 0.276 22.812 2.320 1.00 69.00 211 PRO A N 1
ATOM 1648 C CA . PRO A 1 211 ? -0.103 23.555 1.115 1.00 69.00 211 PRO A CA 1
ATOM 1649 C C . PRO A 1 211 ? -0.867 22.712 0.076 1.00 69.00 211 PRO A C 1
ATOM 1651 O O . PRO A 1 211 ? -1.630 23.260 -0.718 1.00 69.00 211 PRO A O 1
ATOM 1654 N N . GLN A 1 212 ? -0.735 21.384 0.099 1.00 69.31 212 GLN A N 1
ATOM 1655 C CA . GLN A 1 212 ? -1.421 20.468 -0.815 1.00 69.31 212 GLN A CA 1
ATOM 1656 C C . GLN A 1 212 ? -2.945 20.511 -0.641 1.00 69.31 212 GLN A C 1
ATOM 1658 O O . GLN A 1 212 ? -3.467 20.318 0.458 1.00 69.31 212 GLN A O 1
ATOM 1663 N N . GLY A 1 213 ? -3.670 20.735 -1.743 1.00 54.41 213 GLY A N 1
ATOM 1664 C CA . GLY A 1 213 ? -5.135 20.690 -1.761 1.00 54.41 213 GLY A CA 1
ATOM 1665 C C . GLY A 1 213 ? -5.786 21.766 -0.885 1.00 54.41 213 GLY A C 1
ATOM 1666 O O . GLY A 1 213 ? -6.586 21.461 -0.006 1.00 54.41 213 GLY A O 1
ATOM 1667 N N . GLN A 1 214 ? -5.421 23.040 -1.050 1.00 56.50 214 GLN A N 1
ATOM 1668 C CA . GLN A 1 214 ? -6.098 24.152 -0.355 1.00 56.50 214 GLN A CA 1
ATOM 1669 C C . GLN A 1 214 ? -7.400 24.623 -1.037 1.00 56.50 214 GLN A C 1
ATOM 1671 O O . GLN A 1 214 ? -8.025 25.564 -0.562 1.00 56.50 214 GLN A O 1
ATOM 1676 N N . ASN A 1 215 ? -7.853 23.959 -2.108 1.00 53.81 215 ASN A N 1
ATOM 1677 C CA . ASN A 1 215 ? -8.871 24.516 -3.011 1.00 53.81 215 ASN A CA 1
ATOM 1678 C C . ASN A 1 215 ? -10.202 23.743 -3.087 1.00 53.81 215 ASN A C 1
ATOM 1680 O O . ASN A 1 215 ? -10.998 24.027 -3.980 1.00 53.81 215 ASN A O 1
ATOM 1684 N N . LEU A 1 216 ? -10.489 22.795 -2.184 1.00 58.69 216 LEU A N 1
ATOM 1685 C CA . LEU A 1 216 ? -11.806 22.136 -2.140 1.00 58.69 216 LEU A CA 1
ATOM 1686 C C . LEU A 1 216 ? -12.572 22.465 -0.856 1.00 58.69 216 LEU A C 1
ATOM 1688 O O . LEU A 1 216 ? -11.991 22.653 0.212 1.00 58.69 216 LEU A O 1
ATOM 1692 N N . ASN A 1 217 ? -13.903 22.501 -0.971 1.00 64.06 217 ASN A N 1
ATOM 1693 C CA . ASN A 1 217 ? -14.825 22.825 0.117 1.00 64.06 217 ASN A CA 1
ATOM 1694 C C . ASN A 1 217 ? -14.587 21.919 1.342 1.00 64.06 217 ASN A C 1
ATOM 1696 O O . ASN A 1 217 ? -14.840 20.712 1.279 1.00 64.06 217 ASN A O 1
ATOM 1700 N N . ALA A 1 218 ? -14.151 22.511 2.457 1.00 66.50 218 ALA A N 1
ATOM 1701 C CA . ALA A 1 218 ? -13.827 21.811 3.702 1.00 66.50 218 ALA A CA 1
ATOM 1702 C C . ALA A 1 218 ? -15.035 21.126 4.374 1.00 66.50 218 ALA A C 1
ATOM 1704 O O . ALA A 1 218 ? -14.852 20.266 5.228 1.00 66.50 218 ALA A O 1
ATOM 1705 N N . ALA A 1 219 ? -16.272 21.466 3.990 1.00 66.62 219 ALA A N 1
ATOM 1706 C CA . ALA A 1 219 ? -17.469 20.776 4.474 1.00 66.62 219 ALA A CA 1
ATOM 1707 C C . ALA A 1 219 ? -17.697 19.413 3.792 1.00 66.62 219 ALA A C 1
ATOM 1709 O O . ALA A 1 219 ? -18.383 18.553 4.341 1.00 66.62 219 ALA A O 1
ATOM 1710 N N . LEU A 1 220 ? -17.145 19.222 2.590 1.00 73.06 220 LEU A N 1
ATOM 1711 C CA . LEU A 1 220 ? -17.363 18.031 1.761 1.00 73.06 220 LEU A CA 1
ATOM 1712 C C . LEU A 1 220 ? -16.114 17.159 1.628 1.00 73.06 220 LEU A C 1
ATOM 1714 O O . LEU A 1 220 ? -16.215 16.004 1.215 1.00 73.06 220 LEU A O 1
ATOM 1718 N N . ASN A 1 221 ? -14.953 17.698 1.993 1.00 80.94 221 ASN A N 1
ATOM 1719 C CA . ASN A 1 221 ? -13.666 17.062 1.786 1.00 80.94 221 ASN A CA 1
ATOM 1720 C C . ASN A 1 221 ? -12.886 16.957 3.092 1.00 80.94 221 ASN A C 1
ATOM 1722 O O . ASN A 1 221 ? -12.964 17.831 3.951 1.00 80.94 221 ASN A O 1
ATOM 1726 N N . ASP A 1 222 ? -12.106 15.894 3.197 1.00 83.12 222 ASP A N 1
ATOM 1727 C CA . ASP A 1 222 ? -11.186 15.624 4.288 1.00 83.12 222 ASP A CA 1
ATOM 1728 C C . ASP A 1 222 ? -9.759 15.534 3.739 1.00 83.12 222 ASP A C 1
ATOM 1730 O O . ASP A 1 222 ? -9.547 15.232 2.563 1.00 83.12 222 ASP A O 1
ATOM 1734 N N . ARG A 1 223 ? -8.771 15.816 4.583 1.00 85.56 223 ARG A N 1
ATOM 1735 C CA . ARG A 1 223 ? -7.364 15.605 4.242 1.00 85.56 223 ARG A CA 1
ATOM 1736 C C . ARG A 1 223 ? -6.957 14.258 4.780 1.00 85.56 223 ARG A C 1
ATOM 1738 O O . ARG A 1 223 ? -6.940 14.067 5.994 1.00 85.56 223 ARG A O 1
ATOM 1745 N N . ASP A 1 224 ? -6.630 13.343 3.887 1.00 88.31 224 ASP A N 1
ATOM 1746 C CA . ASP A 1 224 ? -6.160 12.028 4.276 1.00 88.31 224 ASP A CA 1
ATOM 1747 C C . ASP A 1 224 ? -4.651 11.906 4.102 1.00 88.31 224 ASP A C 1
ATOM 1749 O O . ASP A 1 224 ? -4.030 12.564 3.260 1.00 88.31 224 ASP A O 1
ATOM 1753 N N . GLU A 1 225 ? -4.065 11.062 4.938 1.00 92.94 225 GLU A N 1
ATOM 1754 C CA . GLU A 1 225 ? -2.651 10.732 4.901 1.00 92.94 225 GLU A CA 1
ATOM 1755 C C . GLU A 1 225 ? -2.461 9.261 4.551 1.00 92.94 225 GLU A C 1
ATOM 1757 O O . GLU A 1 225 ? -3.178 8.373 5.018 1.00 92.94 225 GLU A O 1
ATOM 1762 N N . PHE A 1 226 ? -1.432 8.999 3.757 1.00 94.00 226 PHE A N 1
ATOM 1763 C CA . PHE A 1 226 ? -0.933 7.659 3.546 1.00 94.00 226 PHE A CA 1
ATOM 1764 C C . PHE A 1 226 ? 0.582 7.624 3.778 1.00 94.00 226 PHE A C 1
ATOM 1766 O O . PHE A 1 226 ? 1.300 8.301 3.045 1.00 94.00 226 PHE A O 1
ATOM 1773 N N . PRO A 1 227 ? 1.096 6.813 4.718 1.00 93.69 227 PRO A N 1
ATOM 1774 C CA . PRO A 1 227 ? 0.358 5.845 5.528 1.00 93.69 227 PRO A CA 1
ATOM 1775 C C . PRO A 1 227 ? -0.534 6.468 6.612 1.00 93.69 227 PRO A C 1
ATOM 1777 O O . PRO A 1 227 ? -0.345 7.610 7.006 1.00 93.69 227 PRO A O 1
ATOM 1780 N N . TYR A 1 228 ? -1.517 5.688 7.063 1.00 94.62 228 TYR A N 1
ATOM 1781 C CA . TYR A 1 228 ? -2.635 6.126 7.903 1.00 94.62 228 TYR A CA 1
ATOM 1782 C C . TYR A 1 228 ? -2.267 6.703 9.274 1.00 94.62 228 TYR A C 1
ATOM 1784 O O . TYR A 1 228 ? -1.282 6.319 9.899 1.00 94.62 228 TYR A O 1
ATOM 1792 N N . ALA A 1 229 ? -3.213 7.451 9.841 1.00 93.56 229 ALA A N 1
ATOM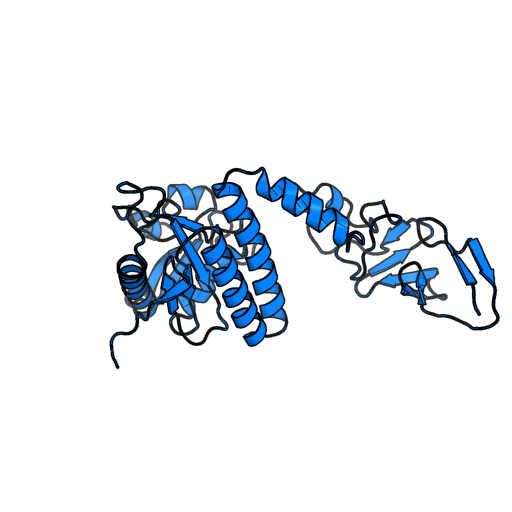 1793 C CA . ALA A 1 229 ? -3.120 8.003 11.190 1.00 93.56 229 ALA A CA 1
ATOM 1794 C C . ALA A 1 229 ? -2.932 6.973 12.324 1.00 93.56 229 ALA A C 1
ATOM 1796 O O . ALA A 1 229 ? -2.445 7.280 13.408 1.00 93.56 229 ALA A O 1
ATOM 1797 N N . LYS A 1 230 ? -3.359 5.727 12.084 1.00 94.81 230 LYS A N 1
ATOM 1798 C CA . LYS A 1 230 ? -3.272 4.608 13.038 1.00 94.81 230 LYS A CA 1
ATOM 1799 C C . LYS A 1 230 ? -2.180 3.606 12.689 1.00 94.81 230 LYS A C 1
ATOM 1801 O O . LYS A 1 230 ? -2.265 2.443 13.092 1.00 94.81 230 LYS A O 1
ATOM 1806 N N . VAL A 1 231 ? -1.170 4.018 11.931 1.00 94.38 231 VAL A N 1
ATOM 1807 C CA . VAL A 1 231 ? 0.036 3.218 11.710 1.00 94.38 231 VAL A CA 1
ATOM 1808 C C . VAL A 1 231 ? 1.277 4.029 12.046 1.00 94.38 231 VAL A C 1
ATOM 1810 O O . VAL A 1 231 ? 1.299 5.241 11.869 1.00 94.38 231 VAL A O 1
ATOM 18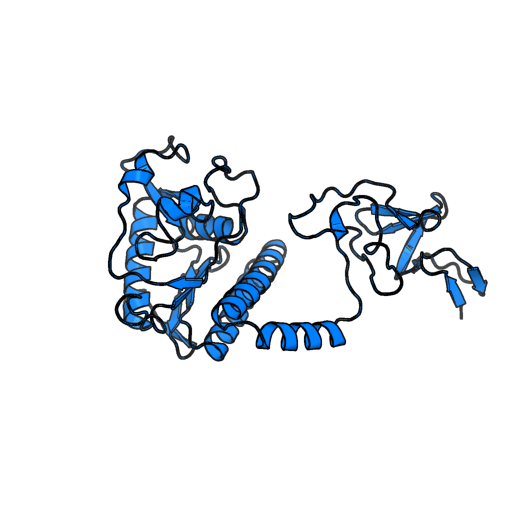13 N N . ILE A 1 232 ? 2.327 3.360 12.517 1.00 88.19 232 ILE A N 1
ATOM 1814 C CA . ILE A 1 232 ? 3.560 4.049 12.940 1.00 88.19 232 ILE A CA 1
ATOM 1815 C C . ILE A 1 232 ? 4.377 4.611 11.766 1.00 88.19 232 ILE A C 1
ATOM 1817 O O . ILE A 1 232 ? 5.320 5.372 11.971 1.00 88.19 232 ILE A O 1
ATOM 1821 N N . GLU A 1 233 ? 4.035 4.232 10.534 1.00 90.31 233 GLU A N 1
ATOM 1822 C CA . GLU A 1 233 ? 4.595 4.802 9.309 1.00 90.31 233 GLU A CA 1
ATOM 1823 C C . GLU A 1 233 ? 3.928 6.126 8.879 1.00 90.31 233 GLU A C 1
ATOM 1825 O O . GLU A 1 233 ? 4.437 6.776 7.968 1.00 90.31 233 GLU A O 1
ATOM 1830 N N . GLY A 1 234 ? 2.812 6.526 9.501 1.00 92.19 234 GLY A N 1
ATOM 1831 C CA . GLY A 1 234 ? 2.115 7.785 9.210 1.00 92.19 234 GLY A CA 1
ATOM 1832 C C . GLY A 1 234 ? 2.665 8.984 9.995 1.00 92.19 234 GLY A C 1
ATOM 1833 O O . GLY A 1 234 ? 3.646 8.867 10.734 1.00 92.19 234 GLY A O 1
ATOM 1834 N N . GLY A 1 235 ? 2.025 10.143 9.851 1.00 93.19 235 GLY A N 1
ATOM 1835 C CA . GLY A 1 235 ? 2.239 11.314 10.704 1.00 93.19 235 GLY A CA 1
ATOM 1836 C C . GLY A 1 235 ? 3.286 12.313 10.224 1.00 93.19 235 GLY A C 1
ATOM 1837 O O . GLY A 1 235 ? 4.072 12.063 9.309 1.00 93.19 235 GLY A O 1
ATOM 1838 N N . GLU A 1 236 ? 3.301 13.473 10.882 1.00 92.69 236 GLU A N 1
ATOM 1839 C CA . GLU A 1 236 ? 4.059 14.659 10.463 1.00 92.69 236 GLU A CA 1
ATOM 1840 C C . GLU A 1 236 ? 5.566 14.407 10.326 1.00 92.69 236 GLU A C 1
ATOM 1842 O O . GLU A 1 236 ? 6.182 14.787 9.332 1.00 92.69 236 GLU A O 1
ATOM 1847 N N . THR A 1 237 ? 6.172 13.712 11.291 1.00 89.69 237 THR A N 1
ATOM 1848 C CA . THR A 1 237 ? 7.605 13.386 11.245 1.00 89.69 237 THR A CA 1
ATOM 1849 C C . THR A 1 237 ? 7.954 12.580 9.994 1.00 89.69 237 THR A C 1
A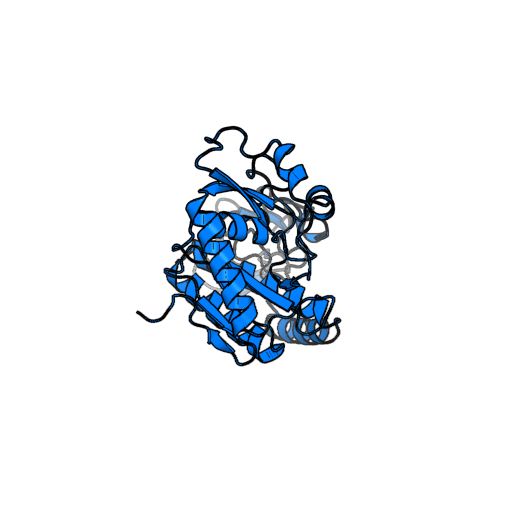TOM 1851 O O . THR A 1 237 ? 8.963 12.847 9.341 1.00 89.69 237 THR A O 1
ATOM 1854 N N . ASN A 1 238 ? 7.109 11.614 9.624 1.00 87.19 238 ASN A N 1
ATOM 1855 C CA . ASN A 1 238 ? 7.310 10.807 8.423 1.00 87.19 238 ASN A CA 1
ATOM 1856 C C . ASN A 1 238 ? 6.968 11.595 7.149 1.00 87.19 238 ASN A C 1
ATOM 1858 O O . ASN A 1 238 ? 7.633 11.412 6.130 1.00 87.19 238 ASN A O 1
ATOM 1862 N N . TYR A 1 239 ? 6.001 12.514 7.202 1.00 89.62 239 TYR A N 1
ATOM 1863 C CA . TYR A 1 239 ? 5.721 13.450 6.113 1.00 89.62 239 TYR A CA 1
ATOM 1864 C C . TYR A 1 239 ? 6.926 14.332 5.790 1.00 89.62 239 TYR A C 1
ATOM 1866 O O . TYR A 1 239 ? 7.358 14.354 4.640 1.00 89.62 239 TYR A O 1
ATOM 1874 N N . ASN A 1 240 ? 7.529 14.964 6.798 1.00 87.31 240 ASN A N 1
ATOM 1875 C CA . ASN A 1 240 ? 8.718 15.806 6.637 1.00 87.31 240 ASN A CA 1
ATOM 1876 C C . ASN A 1 240 ? 9.928 15.013 6.109 1.00 87.31 240 ASN A C 1
ATOM 1878 O O . ASN A 1 240 ? 10.806 15.573 5.459 1.00 87.31 240 ASN A O 1
ATOM 1882 N N . ALA A 1 241 ? 9.953 13.695 6.326 1.00 81.12 241 ALA A N 1
ATOM 1883 C CA . ALA A 1 241 ? 10.943 12.782 5.753 1.00 81.12 241 ALA A CA 1
ATOM 1884 C C . ALA A 1 241 ? 10.597 12.286 4.329 1.00 81.12 241 ALA A C 1
ATOM 1886 O O . ALA A 1 241 ? 11.283 11.402 3.809 1.00 81.12 241 ALA A O 1
ATOM 1887 N N . GLY A 1 242 ? 9.521 12.785 3.711 1.00 81.62 242 GLY A N 1
ATOM 1888 C CA . GLY A 1 242 ? 9.052 12.367 2.386 1.00 81.62 242 GLY A CA 1
ATOM 1889 C C . GLY A 1 242 ? 8.426 10.966 2.348 1.00 81.62 242 GLY A C 1
ATOM 1890 O O . GLY A 1 242 ? 8.373 10.348 1.288 1.00 81.62 242 GLY A O 1
ATOM 1891 N N . ARG A 1 243 ? 7.991 10.434 3.498 1.00 83.75 243 ARG A N 1
ATOM 1892 C CA . ARG A 1 243 ? 7.465 9.062 3.661 1.00 83.75 243 ARG A CA 1
ATOM 1893 C C . ARG A 1 243 ? 5.957 8.989 3.880 1.00 83.75 243 ARG A C 1
ATOM 1895 O O . ARG A 1 243 ? 5.427 7.889 3.996 1.00 83.75 243 ARG A O 1
ATOM 1902 N N . VAL A 1 244 ? 5.283 10.135 3.919 1.00 91.88 244 VAL A N 1
ATOM 1903 C CA . VAL A 1 244 ? 3.821 10.243 3.955 1.00 91.88 244 VAL A CA 1
ATOM 1904 C C . VAL A 1 244 ? 3.382 11.108 2.788 1.00 91.88 244 VAL A C 1
ATOM 1906 O O . VAL A 1 244 ? 3.975 12.152 2.516 1.00 91.88 244 VAL A O 1
ATOM 1909 N N . SER A 1 245 ? 2.340 10.667 2.101 1.00 91.06 245 SER A N 1
ATOM 1910 C CA . SER A 1 245 ? 1.639 11.422 1.083 1.00 91.06 245 SER A CA 1
ATOM 1911 C C . SER A 1 245 ? 0.328 11.948 1.650 1.00 91.06 245 SER A C 1
ATOM 1913 O O . SER A 1 245 ? -0.421 11.193 2.265 1.00 91.06 245 SER A O 1
ATOM 1915 N N . VAL A 1 246 ? 0.017 13.213 1.388 1.00 91.75 246 VAL A N 1
ATOM 1916 C CA . VAL A 1 246 ? -1.225 13.857 1.834 1.00 91.75 246 VAL A CA 1
ATOM 1917 C C . VAL A 1 246 ? -2.073 14.237 0.632 1.00 91.75 246 VAL A C 1
ATOM 1919 O O . VAL A 1 246 ? -1.591 14.908 -0.276 1.00 91.75 246 VAL A O 1
ATOM 1922 N N . HIS A 1 247 ? -3.343 13.849 0.628 1.00 86.62 247 HIS A N 1
ATOM 1923 C CA . HIS A 1 247 ? -4.262 14.220 -0.442 1.00 86.62 247 HIS A CA 1
ATOM 1924 C C . HIS A 1 247 ? -5.627 14.617 0.108 1.00 86.62 247 HIS A C 1
ATOM 1926 O O . HIS A 1 247 ? -6.041 14.188 1.185 1.00 86.62 247 HIS A O 1
ATOM 1932 N N . GLN A 1 248 ? -6.320 15.482 -0.627 1.00 86.38 248 GLN A N 1
ATOM 1933 C CA . GLN A 1 248 ? -7.668 15.891 -0.269 1.00 86.38 248 GLN A CA 1
ATOM 1934 C C . GLN A 1 248 ? -8.666 14.947 -0.943 1.00 86.38 248 GLN A C 1
ATOM 1936 O O . GLN A 1 248 ? -8.627 14.774 -2.156 1.00 86.38 248 GLN A O 1
ATOM 1941 N N . LEU A 1 249 ? -9.540 14.338 -0.147 1.00 86.50 249 LEU A N 1
ATOM 1942 C CA . LEU A 1 249 ? -10.489 13.305 -0.562 1.00 86.50 249 LEU A CA 1
ATOM 1943 C C . LEU A 1 249 ? -11.902 13.692 -0.132 1.00 86.50 249 LEU A C 1
ATOM 1945 O O . LEU A 1 249 ? -12.070 14.482 0.799 1.00 86.50 249 LEU A O 1
ATOM 1949 N N . SER A 1 250 ? -12.938 13.094 -0.723 1.00 87.62 250 SER A N 1
ATOM 1950 C CA . SER A 1 250 ? -14.290 13.295 -0.209 1.00 87.62 250 SER A CA 1
ATOM 1951 C C . SER A 1 250 ? -14.418 12.719 1.205 1.00 87.62 250 SER A C 1
ATOM 1953 O O . SER A 1 250 ? -13.926 11.629 1.526 1.00 87.62 250 SER A O 1
ATOM 1955 N N . LEU A 1 251 ? -15.157 13.428 2.058 1.00 86.12 251 LEU A N 1
ATOM 1956 C CA . LEU A 1 251 ? -15.411 13.016 3.438 1.00 86.12 251 LEU A CA 1
ATOM 1957 C C . LEU A 1 251 ? -16.075 11.631 3.510 1.00 86.12 251 LEU A C 1
ATOM 1959 O O . LEU A 1 251 ? -15.821 10.848 4.428 1.00 86.12 251 LEU A O 1
ATOM 1963 N N . ASN A 1 252 ? -16.937 11.314 2.541 1.00 86.31 252 ASN A N 1
ATOM 1964 C CA . ASN A 1 252 ? -17.621 10.029 2.482 1.00 86.31 252 ASN A CA 1
ATOM 1965 C C . ASN A 1 252 ? -16.658 8.888 2.121 1.00 86.31 252 ASN A C 1
ATOM 1967 O O . ASN A 1 252 ? -16.670 7.853 2.796 1.00 86.31 252 ASN A O 1
ATOM 1971 N N . THR A 1 253 ? -15.808 9.087 1.106 1.00 86.81 253 THR A N 1
ATOM 1972 C CA . THR A 1 253 ? -14.785 8.112 0.694 1.00 86.81 253 THR A CA 1
ATOM 1973 C C . THR A 1 253 ? -13.842 7.821 1.857 1.00 86.81 253 THR A C 1
ATOM 1975 O O . THR A 1 253 ? -13.658 6.654 2.215 1.00 86.81 253 THR A O 1
ATOM 1978 N N . ASN A 1 254 ? -13.334 8.870 2.516 1.00 88.19 254 ASN A N 1
ATOM 1979 C CA . ASN A 1 254 ? -12.383 8.721 3.615 1.00 88.19 254 ASN A CA 1
ATOM 1980 C C . ASN A 1 254 ? -12.991 7.948 4.801 1.00 88.19 254 ASN A C 1
ATOM 1982 O O . ASN A 1 254 ? -12.455 6.949 5.284 1.00 88.19 254 ASN A O 1
ATOM 1986 N N . ARG A 1 255 ? -14.207 8.323 5.221 1.00 88.50 255 ARG A N 1
ATOM 1987 C CA . ARG A 1 255 ? -14.916 7.625 6.309 1.00 88.50 255 ARG A CA 1
ATOM 1988 C C . ARG A 1 255 ? -15.224 6.167 5.973 1.00 88.50 255 ARG A C 1
ATOM 1990 O O . ARG A 1 255 ? -15.181 5.316 6.863 1.00 88.50 255 ARG A O 1
ATOM 1997 N N . ARG A 1 256 ? -15.578 5.865 4.720 1.00 89.25 256 ARG A N 1
ATOM 1998 C CA . ARG A 1 256 ? -15.836 4.489 4.269 1.00 89.25 256 ARG A CA 1
ATOM 1999 C C . ARG A 1 256 ? -14.571 3.644 4.363 1.00 89.25 256 ARG A C 1
ATOM 2001 O O . ARG A 1 256 ? -14.638 2.555 4.931 1.00 89.25 256 ARG A O 1
ATOM 2008 N N . GLN A 1 257 ? -13.448 4.164 3.878 1.00 90.81 257 GLN A N 1
ATOM 2009 C CA . GLN A 1 257 ? -12.153 3.503 3.978 1.00 90.81 257 GLN A CA 1
ATOM 2010 C C . GLN A 1 257 ? -11.765 3.255 5.442 1.00 90.81 257 GLN A C 1
ATOM 2012 O O . GLN A 1 257 ? -11.467 2.121 5.807 1.00 90.81 257 GLN A O 1
ATOM 2017 N N . GLY A 1 258 ? -11.862 4.263 6.312 1.00 90.94 258 GLY A N 1
ATOM 2018 C CA . GLY A 1 258 ? -11.532 4.114 7.733 1.00 90.94 258 GLY A CA 1
ATOM 2019 C C . GLY A 1 258 ? -12.372 3.047 8.449 1.00 90.94 258 GLY A C 1
ATOM 2020 O O . GLY A 1 258 ? -11.833 2.227 9.198 1.00 90.94 258 GLY A O 1
ATOM 2021 N N . ARG A 1 259 ? -13.690 2.993 8.188 1.00 89.56 259 ARG A N 1
ATOM 2022 C CA . ARG A 1 259 ? -14.565 1.928 8.725 1.00 89.56 259 ARG A CA 1
ATOM 2023 C C . ARG A 1 259 ? -14.132 0.550 8.241 1.00 89.56 259 ARG A C 1
ATOM 2025 O O . ARG A 1 259 ? -14.039 -0.376 9.044 1.00 89.56 259 ARG A O 1
ATOM 2032 N N . TRP A 1 260 ? -13.857 0.434 6.946 1.00 90.44 260 TRP A N 1
ATOM 2033 C CA . TRP A 1 260 ? -13.425 -0.810 6.326 1.00 90.44 260 TRP A CA 1
ATOM 2034 C C . TRP A 1 260 ? -12.101 -1.291 6.931 1.00 90.44 260 TRP A C 1
ATOM 2036 O O . TRP A 1 260 ? -12.004 -2.433 7.376 1.00 90.44 260 TRP A O 1
ATOM 2046 N N . LEU A 1 261 ? -11.113 -0.399 7.044 1.00 92.06 261 LEU A N 1
ATOM 2047 C CA . LEU A 1 261 ? -9.786 -0.702 7.577 1.00 92.06 261 LEU A CA 1
ATOM 2048 C C . LEU A 1 261 ? -9.855 -1.181 9.031 1.00 92.06 261 LEU A C 1
ATOM 2050 O O . LEU A 1 261 ? -9.203 -2.161 9.390 1.00 92.06 261 LEU A O 1
ATOM 2054 N N . LYS A 1 262 ? -10.716 -0.561 9.849 1.00 91.69 262 LYS A N 1
ATOM 2055 C CA . LYS A 1 262 ? -10.980 -1.026 11.215 1.00 91.69 262 LYS A CA 1
ATOM 2056 C C . LYS A 1 262 ? -11.508 -2.463 11.227 1.00 91.69 262 LYS A C 1
ATOM 2058 O O . LYS A 1 262 ? -10.983 -3.296 11.960 1.00 91.69 262 LYS A O 1
ATOM 2063 N N . THR A 1 263 ? -12.537 -2.759 10.434 1.00 91.69 263 THR A N 1
ATOM 2064 C CA . THR A 1 263 ? -13.126 -4.106 10.382 1.00 91.69 263 THR A CA 1
ATOM 2065 C C . THR A 1 263 ? -12.133 -5.138 9.851 1.00 91.69 263 THR A C 1
ATOM 2067 O O . THR A 1 263 ? -12.094 -6.254 10.367 1.00 91.69 263 THR A O 1
ATOM 2070 N N . PHE A 1 264 ? -11.307 -4.773 8.869 1.00 93.62 264 PHE A N 1
ATOM 2071 C CA . PHE A 1 264 ? -10.226 -5.622 8.384 1.00 93.62 264 PHE A CA 1
ATOM 2072 C C . PHE A 1 264 ? -9.236 -5.961 9.494 1.00 93.62 264 PHE A C 1
ATOM 2074 O O . PHE A 1 264 ? -8.978 -7.140 9.709 1.00 93.62 264 PHE A O 1
ATOM 2081 N N . TRP A 1 265 ? -8.727 -4.975 10.239 1.00 94.38 265 TRP A N 1
ATOM 2082 C CA . TRP A 1 265 ? -7.780 -5.257 11.317 1.00 94.38 265 TRP A CA 1
ATOM 2083 C C . TRP A 1 265 ? -8.354 -6.191 12.383 1.00 94.38 265 TRP A C 1
ATOM 2085 O O . TRP A 1 265 ? -7.641 -7.066 12.867 1.00 94.38 265 TRP A O 1
ATOM 2095 N N . ASP A 1 266 ? -9.631 -6.020 12.726 1.00 92.12 266 ASP A N 1
ATOM 2096 C CA . ASP A 1 266 ? -10.301 -6.849 13.728 1.00 92.12 266 ASP A CA 1
ATOM 2097 C C . ASP A 1 266 ? -10.489 -8.298 13.221 1.00 92.12 266 ASP A C 1
ATOM 2099 O O . ASP A 1 266 ? -10.226 -9.248 13.953 1.00 92.12 266 ASP A O 1
ATOM 2103 N N . ARG A 1 267 ? -10.890 -8.493 11.956 1.00 92.12 267 ARG A N 1
ATOM 2104 C CA . ARG A 1 267 ? -11.157 -9.829 11.382 1.00 92.12 267 ARG A CA 1
ATOM 2105 C C . ARG A 1 267 ? -9.909 -10.565 10.893 1.00 92.12 267 ARG A C 1
ATOM 2107 O O . ARG A 1 267 ? -9.876 -11.788 10.926 1.00 92.12 267 ARG A O 1
ATOM 2114 N N . ALA A 1 268 ? -8.906 -9.834 10.420 1.00 92.12 268 ALA A N 1
ATOM 2115 C CA . ALA A 1 268 ? -7.647 -10.381 9.927 1.00 92.12 268 ALA A CA 1
ATOM 2116 C C . ALA A 1 268 ? -6.587 -10.521 11.032 1.00 92.12 268 ALA A C 1
ATOM 2118 O O . ALA A 1 268 ? -5.448 -10.895 10.746 1.00 92.12 268 ALA A O 1
ATOM 2119 N N . ASP A 1 269 ? -6.961 -10.211 12.280 1.00 92.06 269 ASP A N 1
ATOM 2120 C CA . ASP A 1 269 ? -6.098 -10.325 13.451 1.00 92.06 269 ASP A CA 1
ATOM 2121 C C . ASP A 1 269 ? -4.802 -9.490 13.311 1.00 92.06 269 ASP A C 1
ATOM 2123 O O . ASP A 1 269 ? -3.665 -9.925 13.525 1.00 92.06 269 ASP A O 1
ATOM 2127 N N . VAL A 1 270 ? -4.975 -8.230 12.916 1.00 93.25 270 VAL A N 1
ATOM 2128 C CA . VAL A 1 270 ? -3.900 -7.234 12.914 1.00 93.25 270 VAL A CA 1
ATOM 2129 C C . VAL A 1 270 ? -3.916 -6.530 14.265 1.00 93.25 270 VAL A C 1
ATOM 2131 O O . VAL A 1 270 ? -4.758 -5.666 14.531 1.00 93.25 270 VAL A O 1
ATOM 2134 N N . THR A 1 271 ? -2.995 -6.911 15.144 1.00 91.25 271 THR A N 1
ATOM 2135 C CA . THR A 1 271 ? -2.902 -6.363 16.502 1.00 91.25 271 THR A CA 1
ATOM 2136 C C . THR A 1 271 ? -2.229 -4.993 16.509 1.00 91.25 271 THR A C 1
ATOM 2138 O O . THR A 1 271 ? -1.678 -4.542 15.515 1.00 91.25 271 THR A O 1
ATOM 2141 N N . GLN A 1 272 ? -2.249 -4.306 17.645 1.00 91.38 272 GLN A N 1
ATOM 2142 C CA . GLN A 1 272 ? -1.486 -3.069 17.819 1.00 91.38 272 GLN A CA 1
ATOM 2143 C C . GLN A 1 272 ? 0.003 -3.394 18.028 1.00 91.38 272 GLN A C 1
ATOM 2145 O O . GLN A 1 272 ? 0.329 -4.373 18.705 1.00 91.38 272 GLN A O 1
ATOM 2150 N N . PHE A 1 273 ? 0.900 -2.582 17.471 1.00 81.69 273 PHE A N 1
ATOM 2151 C CA . PHE A 1 273 ? 2.356 -2.749 17.526 1.00 81.69 273 PHE A CA 1
ATOM 2152 C C . PHE A 1 273 ? 2.874 -2.790 18.965 1.00 81.69 273 PHE A C 1
ATOM 2154 O O . PHE A 1 273 ? 3.700 -3.628 19.315 1.00 81.69 273 PHE A O 1
ATOM 2161 N N . GLU A 1 274 ? 2.307 -1.952 19.827 1.00 88.12 274 GLU A N 1
ATOM 2162 C CA . GLU A 1 274 ? 2.612 -1.834 21.253 1.00 88.12 274 GLU A CA 1
ATOM 2163 C C . GLU A 1 274 ? 2.073 -3.013 22.080 1.00 88.12 274 GLU A C 1
ATOM 2165 O O . GLU A 1 274 ? 2.317 -3.083 23.281 1.00 88.12 274 GLU A O 1
ATOM 2170 N N . VAL A 1 275 ? 1.293 -3.913 21.474 1.00 82.31 275 VAL A N 1
ATOM 2171 C CA . VAL A 1 275 ? 0.803 -5.153 22.101 1.00 82.31 275 VAL A CA 1
ATOM 2172 C C . VAL A 1 275 ? 1.573 -6.351 21.559 1.00 82.31 275 VAL A C 1
ATOM 2174 O O . VAL A 1 275 ? 2.052 -7.183 22.323 1.00 82.31 275 VAL A O 1
ATOM 2177 N N . ASN A 1 276 ? 1.690 -6.449 20.236 1.00 77.88 276 ASN A N 1
ATOM 2178 C CA . ASN A 1 276 ? 2.416 -7.520 19.575 1.00 77.88 276 ASN A CA 1
ATOM 2179 C C . ASN A 1 276 ? 2.982 -7.024 18.238 1.00 77.88 276 ASN A C 1
ATOM 2181 O O . ASN A 1 276 ? 2.255 -6.862 17.257 1.00 77.88 276 ASN A O 1
ATOM 2185 N N . GLN A 1 277 ? 4.301 -6.829 18.204 1.00 76.25 277 GLN A N 1
ATOM 2186 C CA . GLN A 1 277 ? 5.011 -6.285 17.045 1.00 76.25 277 GLN A CA 1
ATOM 2187 C C . GLN A 1 277 ? 5.001 -7.217 15.826 1.00 76.25 277 GLN A C 1
ATOM 2189 O O . GLN A 1 277 ? 5.081 -6.743 14.694 1.00 76.25 277 GLN A O 1
ATOM 2194 N N . SER A 1 278 ? 4.924 -8.539 16.017 1.00 76.50 278 SER A N 1
ATOM 2195 C CA . SER A 1 278 ? 4.891 -9.483 14.892 1.00 76.50 278 SER A CA 1
ATOM 2196 C C . SER A 1 278 ? 3.495 -9.573 14.278 1.00 76.50 278 SER A C 1
ATOM 2198 O O . SER A 1 278 ? 3.361 -9.675 13.059 1.00 76.50 278 SER A O 1
ATOM 2200 N N . ARG A 1 279 ? 2.444 -9.447 15.097 1.00 81.56 279 ARG A N 1
ATOM 2201 C CA . ARG A 1 279 ? 1.046 -9.454 14.640 1.00 81.56 279 ARG A CA 1
ATOM 2202 C C . ARG A 1 279 ? 0.507 -8.074 14.247 1.00 81.56 279 ARG A C 1
ATOM 2204 O O . ARG A 1 279 ? -0.605 -7.984 13.737 1.00 81.56 279 ARG A O 1
ATOM 2211 N N . SER A 1 280 ? 1.279 -7.001 14.383 1.00 84.56 280 SER A N 1
ATOM 2212 C CA . SER A 1 280 ? 0.835 -5.671 13.944 1.00 84.56 280 SER A CA 1
ATOM 2213 C C . SER A 1 280 ? 0.995 -5.390 12.457 1.00 84.56 280 SER A C 1
ATOM 2215 O O . SER A 1 280 ? 0.462 -4.396 11.968 1.00 84.56 280 SER A O 1
ATOM 2217 N N . TRP A 1 281 ? 1.750 -6.231 11.750 1.00 85.81 281 TRP A N 1
ATOM 2218 C CA . TRP A 1 281 ? 2.009 -6.066 10.325 1.00 85.81 281 TRP A CA 1
ATOM 2219 C C . TRP A 1 281 ? 0.786 -6.391 9.476 1.00 85.81 281 TRP A C 1
ATOM 2221 O O . TRP A 1 281 ? 0.109 -7.395 9.705 1.00 85.81 281 TRP A O 1
ATOM 2231 N N . PHE A 1 282 ? 0.577 -5.579 8.447 1.00 88.44 282 PHE A N 1
ATOM 2232 C CA . PHE A 1 282 ? -0.327 -5.849 7.338 1.00 88.44 282 PHE A CA 1
ATOM 2233 C C . PHE A 1 282 ? 0.190 -5.174 6.063 1.00 88.44 282 PHE A C 1
ATOM 2235 O O . PHE A 1 282 ? 1.043 -4.286 6.110 1.00 88.44 282 PHE A O 1
ATOM 2242 N N . LEU A 1 283 ? -0.317 -5.607 4.917 1.00 84.69 283 LEU A N 1
ATOM 2243 C CA . LEU A 1 283 ? 0.062 -5.089 3.610 1.00 84.69 283 LEU A CA 1
ATOM 2244 C C . LEU A 1 283 ? -1.099 -4.311 2.985 1.00 84.69 283 LEU 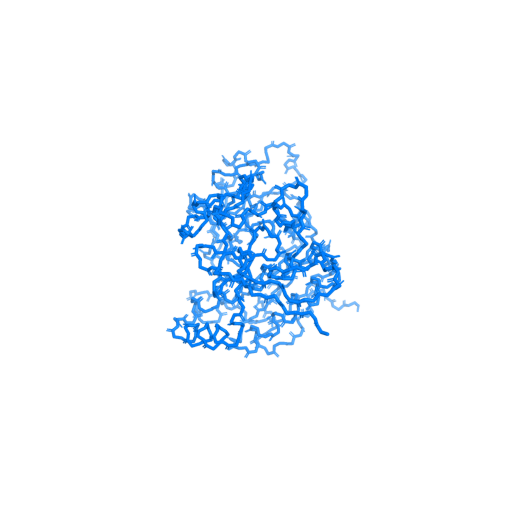A C 1
ATOM 2246 O O . LEU A 1 283 ? -2.219 -4.810 2.947 1.00 84.69 283 LEU A O 1
ATOM 2250 N N . ASN A 1 284 ? -0.820 -3.112 2.481 1.00 88.06 284 ASN A N 1
ATOM 2251 C CA . ASN A 1 284 ? -1.788 -2.206 1.878 1.00 88.06 284 ASN A CA 1
ATOM 2252 C C . ASN A 1 284 ? -1.621 -2.119 0.362 1.00 88.06 284 ASN A C 1
ATOM 2254 O O . ASN A 1 284 ? -0.756 -1.394 -0.123 1.00 88.06 284 ASN A O 1
ATOM 2258 N N . ILE A 1 285 ? -2.458 -2.824 -0.393 1.00 83.12 285 ILE A N 1
ATOM 2259 C CA . ILE A 1 285 ? -2.329 -2.924 -1.847 1.00 83.12 285 ILE A CA 1
ATOM 2260 C C . ILE A 1 285 ? -3.447 -2.134 -2.539 1.00 83.12 285 ILE A C 1
ATOM 2262 O O . ILE A 1 285 ? -4.568 -2.629 -2.662 1.00 83.12 285 ILE A O 1
ATOM 2266 N N . PRO A 1 286 ? -3.172 -0.906 -3.008 1.00 81.62 286 PRO A N 1
ATOM 2267 C CA . PRO A 1 286 ? -4.117 -0.158 -3.820 1.00 81.62 286 PRO A CA 1
ATOM 2268 C C . PRO A 1 286 ? -4.112 -0.674 -5.262 1.00 81.62 286 PRO A C 1
ATOM 2270 O O . PRO A 1 286 ? -3.066 -0.757 -5.907 1.00 81.62 286 PRO A O 1
ATOM 2273 N N . VAL A 1 287 ? -5.292 -1.015 -5.774 1.00 77.00 287 VAL A N 1
ATOM 2274 C CA . VAL A 1 287 ? -5.490 -1.536 -7.128 1.00 77.00 287 VAL A CA 1
ATOM 2275 C C . VAL A 1 287 ? -6.645 -0.768 -7.775 1.00 77.00 287 VAL A C 1
ATOM 2277 O O . VAL A 1 287 ? -7.789 -1.206 -7.687 1.00 77.00 287 VAL A O 1
ATOM 2280 N N . PRO A 1 288 ? -6.388 0.356 -8.469 1.00 71.50 288 PRO A N 1
ATOM 2281 C CA . PRO A 1 288 ? -7.449 1.156 -9.094 1.00 71.50 288 PRO A CA 1
ATOM 2282 C C . PRO A 1 288 ? -8.367 0.359 -10.044 1.00 71.50 288 PRO A C 1
ATOM 2284 O O . PRO A 1 288 ? -9.548 0.660 -10.172 1.00 71.50 288 PRO A O 1
ATOM 2287 N N . ALA A 1 289 ? -7.841 -0.707 -10.662 1.00 67.38 289 ALA A N 1
ATOM 2288 C CA . ALA A 1 289 ? -8.584 -1.647 -11.509 1.00 67.38 289 ALA A CA 1
ATOM 2289 C C . ALA A 1 289 ? -9.652 -2.482 -10.786 1.00 67.38 289 ALA A C 1
ATOM 2291 O O . ALA A 1 289 ? -10.534 -3.065 -11.419 1.00 67.38 289 ALA A O 1
ATOM 2292 N N . LEU A 1 290 ? -9.483 -2.683 -9.481 1.00 69.75 290 LEU A N 1
ATOM 2293 C CA . LEU A 1 290 ? -10.246 -3.654 -8.719 1.00 69.75 290 LEU A CA 1
ATOM 2294 C C . LEU A 1 290 ? -11.639 -3.091 -8.452 1.00 69.75 290 LEU A C 1
ATOM 2296 O O . LEU A 1 290 ? -11.770 -2.003 -7.913 1.00 69.75 290 LEU A O 1
ATOM 2300 N N . GLY A 1 291 ? -12.694 -3.832 -8.790 1.00 73.25 291 GLY A N 1
ATOM 2301 C CA . GLY A 1 291 ? -14.060 -3.325 -8.621 1.00 73.25 291 GLY A CA 1
ATOM 2302 C C . GLY A 1 291 ? -14.457 -3.070 -7.162 1.00 73.25 291 GLY A C 1
ATOM 2303 O O . GLY A 1 291 ? -15.184 -2.119 -6.887 1.00 73.25 291 GLY A O 1
ATOM 2304 N N . ILE A 1 292 ? -13.993 -3.906 -6.226 1.00 83.06 292 ILE A N 1
ATOM 2305 C CA . ILE A 1 292 ? -14.366 -3.828 -4.809 1.00 83.06 292 ILE A CA 1
ATOM 2306 C C . ILE A 1 292 ? -13.198 -4.182 -3.890 1.00 83.06 292 ILE A C 1
ATOM 2308 O O . ILE A 1 292 ? -12.459 -5.130 -4.150 1.00 83.06 292 ILE A O 1
ATOM 2312 N N . SER A 1 293 ? -13.070 -3.446 -2.792 1.00 85.81 293 SER A N 1
ATOM 2313 C CA . SER A 1 293 ? -12.067 -3.661 -1.755 1.00 85.81 293 SER A CA 1
ATOM 2314 C C . SER A 1 293 ? -12.357 -4.940 -0.964 1.00 85.81 293 SER A C 1
ATOM 2316 O O . SER A 1 293 ? -13.498 -5.196 -0.564 1.00 85.81 293 SER A O 1
ATOM 2318 N N . PHE A 1 294 ? -11.326 -5.742 -0.701 1.00 86.12 294 PHE A N 1
ATOM 2319 C CA . PHE A 1 294 ? -11.416 -6.989 0.070 1.00 86.12 294 PHE A CA 1
ATOM 2320 C C . PHE A 1 294 ? -10.131 -7.223 0.884 1.00 86.12 294 PHE A C 1
ATOM 2322 O O . PHE A 1 294 ? -9.086 -6.640 0.602 1.00 86.12 294 PHE A O 1
ATOM 2329 N N . GLY A 1 295 ? -10.209 -8.055 1.924 1.00 87.44 295 GLY A N 1
ATOM 2330 C CA . GLY A 1 295 ? -9.060 -8.401 2.764 1.00 87.44 295 GLY A CA 1
ATOM 2331 C C . GLY A 1 295 ? -8.695 -9.878 2.673 1.00 87.44 295 GLY A C 1
ATOM 2332 O O . GLY A 1 295 ? -9.543 -10.707 2.352 1.00 87.44 295 GLY A O 1
ATOM 2333 N N . LEU A 1 296 ? -7.448 -10.207 2.996 1.00 86.50 296 LEU A N 1
ATOM 2334 C CA . LEU A 1 296 ? -6.960 -11.556 3.265 1.00 86.50 296 LEU A CA 1
ATOM 2335 C C . LEU A 1 296 ? -6.422 -11.622 4.697 1.00 86.50 296 LEU A C 1
ATOM 2337 O O . LEU A 1 296 ? -5.633 -10.763 5.099 1.00 86.50 296 LEU A O 1
ATOM 2341 N N . ASP A 1 297 ? -6.829 -12.637 5.455 1.00 90.44 297 ASP A N 1
ATOM 2342 C CA . ASP A 1 297 ? -6.292 -12.910 6.790 1.00 90.44 297 ASP A CA 1
ATOM 2343 C C . ASP A 1 297 ? -4.916 -13.598 6.732 1.00 90.44 297 ASP A C 1
ATOM 2345 O O . ASP A 1 297 ? -4.344 -13.806 5.661 1.00 90.44 297 ASP A O 1
ATOM 2349 N N . ARG A 1 298 ? -4.360 -13.973 7.889 1.00 85.88 298 ARG A N 1
ATOM 2350 C CA . ARG A 1 298 ? -3.057 -14.662 7.997 1.00 85.88 298 ARG A CA 1
ATOM 2351 C C . ARG A 1 298 ? -3.002 -16.038 7.326 1.00 85.88 298 ARG A C 1
ATOM 2353 O O . ARG A 1 298 ? -1.908 -16.541 7.095 1.00 85.88 298 ARG A O 1
ATOM 2360 N N . ASN A 1 299 ? -4.156 -16.632 7.033 1.00 86.38 299 ASN A N 1
ATOM 2361 C CA . ASN A 1 299 ? -4.312 -17.951 6.424 1.00 86.38 299 ASN A CA 1
ATOM 2362 C C . ASN A 1 299 ? -4.722 -17.851 4.942 1.00 86.38 299 ASN A C 1
ATOM 2364 O O . ASN A 1 299 ? -5.220 -18.822 4.363 1.00 86.38 299 ASN A O 1
ATOM 2368 N N . ALA A 1 300 ? -4.542 -16.675 4.333 1.00 82.12 300 ALA A N 1
ATOM 2369 C CA . ALA A 1 300 ? -4.952 -16.337 2.974 1.00 82.12 300 ALA A CA 1
ATOM 2370 C C . ALA A 1 300 ? -6.463 -16.486 2.705 1.00 82.12 300 ALA A C 1
ATOM 2372 O O . ALA A 1 300 ? -6.862 -16.628 1.545 1.00 82.12 300 ALA A O 1
ATOM 2373 N N . GLN A 1 301 ? -7.309 -16.453 3.740 1.00 86.62 301 GLN A N 1
ATOM 2374 C CA . GLN A 1 301 ? -8.762 -16.505 3.590 1.00 86.62 301 GLN A CA 1
ATOM 2375 C C . GLN A 1 301 ? -9.330 -15.111 3.364 1.00 86.62 301 GLN A C 1
ATOM 2377 O O . GLN A 1 301 ? -8.872 -14.133 3.955 1.00 86.62 301 GLN A O 1
ATOM 2382 N N . ILE A 1 302 ? -10.349 -15.023 2.505 1.00 86.88 302 ILE A N 1
ATOM 2383 C CA . ILE A 1 302 ? -11.021 -13.754 2.234 1.00 86.88 302 ILE A CA 1
ATOM 2384 C C . ILE A 1 302 ? -11.752 -13.296 3.491 1.00 86.88 302 ILE A C 1
ATOM 2386 O O . ILE A 1 302 ? -12.650 -13.962 4.003 1.00 86.88 302 ILE A O 1
ATOM 2390 N N . VAL A 1 303 ? -11.409 -12.095 3.928 1.00 85.12 303 VAL A N 1
ATOM 2391 C CA . VAL A 1 303 ? -12.122 -11.367 4.960 1.00 85.12 303 VAL A CA 1
ATOM 2392 C C . VAL A 1 303 ? -13.147 -10.495 4.257 1.00 85.12 303 VAL A C 1
ATOM 2394 O O . VAL A 1 303 ? -12.814 -9.465 3.669 1.00 85.12 303 VAL A O 1
ATOM 2397 N N . ASN A 1 304 ? -14.406 -10.925 4.285 1.00 67.69 304 ASN A N 1
ATOM 2398 C CA . ASN A 1 304 ? -15.504 -10.101 3.797 1.00 67.69 304 ASN A CA 1
ATOM 2399 C C . ASN A 1 304 ? -15.701 -8.935 4.772 1.00 67.69 304 ASN A C 1
ATOM 2401 O O . ASN A 1 304 ? -15.623 -9.144 5.979 1.00 67.69 304 ASN A O 1
ATOM 2405 N N . VAL A 1 305 ? -15.902 -7.712 4.289 1.00 61.97 305 VAL A N 1
ATOM 2406 C CA . VAL A 1 305 ? -15.911 -6.506 5.153 1.00 61.97 305 VAL A CA 1
ATOM 2407 C C . VAL A 1 305 ? -17.139 -5.630 4.909 1.00 61.97 305 VAL A C 1
ATOM 2409 O O . VAL A 1 305 ? -17.552 -4.864 5.776 1.00 61.97 305 VAL A O 1
ATOM 2412 N N . TYR A 1 306 ? -17.783 -5.810 3.758 1.00 58.22 306 TYR A N 1
ATOM 2413 C CA . TYR A 1 306 ? -19.180 -5.450 3.584 1.00 58.22 306 TYR A CA 1
ATOM 2414 C C . TYR A 1 306 ? -19.993 -6.429 4.438 1.00 58.22 306 TYR A C 1
ATOM 2416 O O . TYR A 1 306 ? -19.743 -7.633 4.384 1.00 58.22 306 TYR A O 1
ATOM 2424 N N . GLY A 1 307 ? -20.865 -5.921 5.316 1.00 46.41 307 GLY A N 1
ATOM 2425 C CA . GLY A 1 307 ? -21.703 -6.749 6.194 1.00 46.41 307 GLY A CA 1
ATOM 2426 C C . GLY A 1 307 ? -22.511 -7.807 5.423 1.00 46.41 307 GLY A C 1
ATOM 2427 O O . GLY A 1 307 ? -22.490 -7.805 4.190 1.00 46.41 307 GLY A O 1
ATOM 2428 N N . PRO A 1 308 ? -23.212 -8.727 6.113 1.00 34.50 308 PRO A N 1
ATOM 2429 C CA . PRO A 1 308 ? -24.102 -9.655 5.419 1.00 34.50 308 PRO A CA 1
ATOM 2430 C C . PRO A 1 308 ? -25.058 -8.849 4.526 1.00 34.50 308 PRO A C 1
ATOM 2432 O O . PRO A 1 308 ? -25.626 -7.855 4.981 1.00 34.50 308 PRO A O 1
ATOM 2435 N N . ARG A 1 309 ? -25.135 -9.226 3.246 1.00 38.25 309 ARG A N 1
ATOM 2436 C CA . ARG A 1 309 ? -26.225 -8.783 2.374 1.00 38.25 309 ARG A CA 1
ATOM 2437 C C . ARG A 1 309 ? -27.522 -9.422 2.841 1.00 38.25 309 ARG A C 1
ATOM 2439 O O . ARG A 1 309 ? -27.447 -10.601 3.256 1.00 38.25 309 ARG A O 1
#

Radius of gyration: 23.99 Å; Cα contacts (8 Å, |Δi|>4): 561; chains: 1; bounding box: 60×45×72 Å

pLDDT: mean 71.36, std 16.58, range [32.28, 94.81]

Foldseek 3Di:
DWDFDADLLFHTPDIDDDDDDQQGPPRFGADPVVCWTDLQVFTAHSVVQWTPDFAPDDDDVPRPLPPGRIHAQSVGSVQWHDNNNHDIPGPPPPVCVVVVVVVLVPDDPVVNLQVLQLVLLVVLVVCVVPDLVSSVVSLLVSVLVSLVVQLAKEKEAEQVLLVVLVQLNCQQVQLFCAVVNLVSPDGFPHAAQKWFFAPDFDDPPVLVVRPRPPPDDPVFKDKAKPVHRGTPQTDDVNRNVRRMGIHIGTPVSVVVVVLQVVQQCVQQVQDHCVVPVSSRIHGYHRRHSDHHMWMAHSVRDIDDRPPDD

Organism: NCBI:txid1973484

InterPro domains:
  IPR022385 Rhs repeat-associated core [TIGR03696] (6-86)
  IPR029476 Deoxyribonuclease NucA/NucB [PF14040] (212-275)
  IPR050708 Type VI secretion system VgrG/RHS [PTHR32305] (5-122)

Secondary structure (DSSP, 8-state):
--EEEE-TT--EEEEESSS--SB-GGGPEEETTTTEEEETTEEEETTTTEESS--SSPPPTT-GGGSSTTBGGGG-TTTEE-TTSSS-EES-HHHHHHHHHHHHHHS-HHHHHHHHHHHHHHHHHHHHHH-HHHHHHHHHHHHHHHHHHH---EEEE-GGGHHHHHHHHHHHHT----TT-TTS-S--PPPPSEEEB-SSPPP-GGGGG--TT-SS-TTTEEEEEES-TTBTT-SHHHHHTT--EEEEEEHHHHHHHHHHHHHHHHHTT---TTT-TTTTEEEEEE-TT-SS-EEE-TTS-EE--SPP-

Mean predicted aligned error: 16.09 Å

Nearest PDB structures (foldseek):
  8h8c-assembly1_A  TM=8.449E-01  e=3.091E-04  Vibrio parahaemolyticus RIMD 2210633
  7q97-assembly1_B  TM=7.861E-01  e=2.024E-04  Pseudomonas protegens Pf-5
  8r50-assembly1_A  TM=8.296E-01  e=7.660E-04  Mus musculus
  8h8b-assembly1_A  TM=7.355E-01  e=6.787E-04  Vibrio parahaemolyticus RIMD 2210633
  6fay-assembly1_A  TM=7.895E-01  e=7.635E-03  Mus musculus